Protein AF-A0A958MQK7-F1 (afdb_monomer_lite)

Radius of gyration: 28.5 Å; chains: 1; bounding box: 62×28×89 Å

Secondary structure (DSSP, 8-state):
------EE-TTT--EES--EE--HHHHHHHHTTS-GGG--SEE-HHHHHHHHHHHHHHHHHHHHHHHHHHHHHHHHHHHHHHHHHHHHHHHTT-HHHHHHHHHHHHHHHHHHTT--TT---GGGG-STTTHHHHHHHHHHHHHHHHHHHT-GGGHHHHHHHHHHHHHHHTTSTTHHHHHHHHHHHHHH-

Structure (mmCIF, N/CA/C/O backbone):
data_AF-A0A958MQK7-F1
#
_entry.id   AF-A0A958MQK7-F1
#
loop_
_atom_site.group_PDB
_atom_site.id
_atom_site.type_symbol
_atom_site.label_atom_id
_atom_site.label_alt_id
_atom_site.label_comp_id
_atom_site.label_asym_id
_atom_site.label_entity_id
_atom_site.label_seq_id
_atom_site.pdbx_PDB_ins_code
_atom_site.Cartn_x
_atom_site.Cartn_y
_atom_site.Cartn_z
_atom_site.occupancy
_atom_site.B_iso_or_equiv
_atom_site.auth_seq_id
_atom_site.auth_comp_id
_atom_site.auth_asym_id
_atom_site.auth_atom_id
_atom_site.pdbx_PDB_model_num
ATOM 1 N N . MET A 1 1 ? -40.177 -2.690 61.317 1.00 42.59 1 MET A N 1
ATOM 2 C CA . MET A 1 1 ? -39.321 -3.065 60.172 1.00 42.59 1 MET A CA 1
ATOM 3 C C . MET A 1 1 ? -39.911 -2.416 58.931 1.00 42.59 1 MET A C 1
ATOM 5 O O . MET A 1 1 ? -40.963 -2.836 58.472 1.00 42.59 1 MET A O 1
ATOM 9 N N . THR A 1 2 ? -39.334 -1.307 58.480 1.00 46.22 2 THR A N 1
ATOM 10 C CA . THR A 1 2 ? -39.783 -0.574 57.290 1.00 46.22 2 THR A CA 1
ATOM 11 C C . THR A 1 2 ? -39.325 -1.330 56.047 1.00 46.22 2 THR A C 1
ATOM 13 O O . THR A 1 2 ? -38.129 -1.456 55.809 1.00 46.22 2 THR A O 1
ATOM 16 N N . ALA A 1 3 ? -40.271 -1.873 55.278 1.00 50.88 3 ALA A N 1
ATOM 17 C CA . ALA A 1 3 ? -39.980 -2.510 53.999 1.00 50.88 3 ALA A CA 1
ATOM 18 C C . ALA A 1 3 ? -39.320 -1.488 53.059 1.00 50.88 3 ALA A C 1
ATOM 20 O O . ALA A 1 3 ? -39.905 -0.438 52.770 1.00 50.88 3 ALA A O 1
ATOM 21 N N . ALA A 1 4 ? -38.092 -1.768 52.616 1.00 59.62 4 ALA A N 1
ATOM 22 C CA . ALA A 1 4 ? -37.424 -0.967 51.602 1.00 59.62 4 ALA A CA 1
ATOM 23 C C . ALA A 1 4 ? -38.269 -1.001 50.317 1.00 59.62 4 ALA A C 1
ATOM 25 O O . ALA A 1 4 ? -38.672 -2.064 49.844 1.00 59.62 4 ALA A O 1
ATOM 26 N N . LYS A 1 5 ? -38.616 0.176 49.789 1.00 62.06 5 LYS A N 1
ATOM 27 C CA . LYS A 1 5 ? -39.373 0.294 48.538 1.00 62.06 5 LYS A CA 1
ATOM 28 C C . LYS A 1 5 ? -38.442 -0.042 47.372 1.00 62.06 5 LYS A C 1
ATOM 30 O O . LYS A 1 5 ? -37.712 0.834 46.908 1.00 62.06 5 LYS A O 1
ATOM 35 N N . THR A 1 6 ? -38.509 -1.277 46.886 1.00 77.12 6 THR A N 1
ATOM 36 C CA . THR A 1 6 ? -37.884 -1.697 45.627 1.00 77.12 6 THR A CA 1
ATOM 37 C C . THR A 1 6 ? -38.461 -0.882 44.465 1.00 77.12 6 THR A C 1
ATOM 39 O O . THR A 1 6 ? -39.677 -0.808 44.278 1.00 77.12 6 THR A O 1
ATOM 42 N N . LYS A 1 7 ? -37.598 -0.242 43.669 1.00 84.81 7 LYS A N 1
ATOM 43 C CA . LYS A 1 7 ? -37.990 0.421 42.411 1.00 84.81 7 LYS A CA 1
ATOM 44 C C . LYS A 1 7 ? -37.537 -0.434 41.221 1.00 84.81 7 LYS A C 1
ATOM 46 O O . LYS A 1 7 ? -36.494 -1.082 41.320 1.00 84.81 7 LYS A O 1
ATOM 51 N N . PRO A 1 8 ? -38.291 -0.477 40.109 1.00 88.56 8 PRO A N 1
ATOM 52 C CA . PRO A 1 8 ? -37.862 -1.193 38.914 1.00 88.56 8 PRO A CA 1
ATOM 53 C C . PRO A 1 8 ? -36.710 -0.454 38.225 1.00 88.56 8 PRO A C 1
ATOM 55 O O . PRO A 1 8 ? -36.742 0.767 38.071 1.00 88.56 8 PRO A O 1
ATOM 58 N N . CYS A 1 9 ? -35.703 -1.200 37.773 1.00 89.69 9 CYS A N 1
ATOM 59 C CA . CYS A 1 9 ? -34.582 -0.640 37.031 1.00 89.69 9 CYS A CA 1
ATOM 60 C C . CYS A 1 9 ? -35.031 -0.103 35.665 1.00 89.69 9 CYS A C 1
ATOM 62 O O . CYS A 1 9 ? -35.602 -0.841 34.864 1.00 89.69 9 CYS A O 1
ATOM 64 N N . SER A 1 10 ? -34.649 1.133 35.335 1.00 87.94 10 SER A N 1
ATOM 65 C CA . SER A 1 10 ? -34.968 1.799 34.061 1.00 87.94 10 SER A CA 1
ATOM 66 C C . SER A 1 10 ? -34.419 1.110 32.804 1.00 87.94 10 SER A C 1
ATOM 68 O O . SER A 1 10 ? -34.753 1.512 31.695 1.00 87.94 10 SER A O 1
ATOM 70 N N . ARG A 1 11 ? -33.553 0.099 32.958 1.00 87.31 11 ARG A N 1
ATOM 71 C CA . ARG A 1 11 ? -32.943 -0.650 31.850 1.00 87.31 11 ARG A CA 1
ATOM 72 C C . ARG A 1 11 ? -33.524 -2.051 31.680 1.00 87.31 11 ARG A C 1
ATOM 74 O O . ARG A 1 11 ? -33.875 -2.419 30.568 1.00 87.31 11 ARG A O 1
ATOM 81 N N . CYS A 1 12 ? -33.594 -2.840 32.753 1.00 90.25 12 CYS A N 1
ATOM 82 C CA . CYS A 1 12 ? -34.041 -4.239 32.690 1.00 90.25 12 CYS A CA 1
ATOM 83 C C . CYS A 1 12 ? -35.421 -4.490 33.316 1.00 90.25 12 CYS A C 1
ATOM 85 O O . CYS A 1 12 ? -35.907 -5.615 33.264 1.00 90.25 12 CYS A O 1
ATOM 87 N N . GLY A 1 13 ? -36.035 -3.489 33.954 1.00 88.62 13 GLY A N 1
ATOM 88 C CA . GLY A 1 13 ? -37.328 -3.608 34.636 1.00 88.62 13 GLY A CA 1
ATOM 89 C C . GLY A 1 13 ? -37.303 -4.400 35.949 1.00 88.62 13 GLY A C 1
ATOM 90 O O . GLY A 1 13 ? -38.302 -4.424 36.661 1.00 88.62 13 GLY A O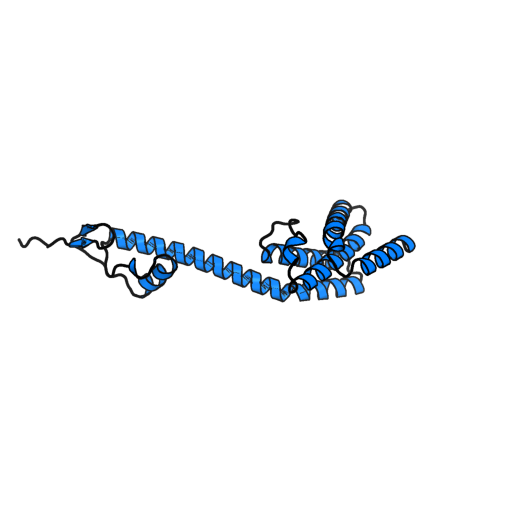 1
ATOM 91 N N . THR A 1 14 ? -36.180 -5.030 36.309 1.00 90.12 14 THR A N 1
ATOM 92 C CA . THR A 1 14 ? -36.059 -5.828 37.539 1.00 90.12 14 THR A CA 1
ATOM 93 C C . THR A 1 14 ? -36.119 -4.929 38.782 1.00 90.12 14 THR A C 1
ATOM 95 O O . THR A 1 14 ? -35.432 -3.902 38.797 1.00 90.12 14 THR A O 1
ATOM 98 N N . PRO A 1 15 ? -36.898 -5.284 39.824 1.00 88.88 15 PRO A N 1
ATOM 99 C CA . PRO A 1 15 ? -36.903 -4.549 41.084 1.00 88.88 15 PRO A CA 1
ATOM 100 C C . PRO A 1 15 ? -35.532 -4.639 41.761 1.00 88.88 15 PRO A C 1
ATOM 102 O O . PRO A 1 15 ? -34.935 -5.711 41.831 1.00 88.88 15 PRO A O 1
ATOM 105 N N . SER A 1 16 ? -35.032 -3.504 42.240 1.00 87.31 16 SER A N 1
ATOM 106 C CA . SER A 1 16 ? -33.762 -3.407 42.960 1.00 87.31 16 SER A CA 1
ATOM 107 C C . SER A 1 16 ? -33.900 -2.425 44.119 1.00 87.31 16 SER A C 1
ATOM 109 O O . SER A 1 16 ? -34.562 -1.390 43.987 1.00 87.31 16 SER A O 1
ATOM 111 N N . ASP A 1 17 ? -33.260 -2.739 45.241 1.00 88.00 17 ASP A N 1
ATOM 112 C CA . ASP A 1 17 ? -33.158 -1.837 46.394 1.00 88.00 17 ASP A CA 1
ATOM 113 C C . ASP A 1 17 ? -32.090 -0.758 46.176 1.00 88.00 17 ASP A C 1
ATOM 115 O O . ASP A 1 17 ? -32.189 0.351 46.697 1.00 88.00 17 ASP A O 1
ATOM 119 N N . GLU A 1 18 ? -31.103 -1.054 45.330 1.00 89.88 18 GLU A N 1
ATOM 120 C CA . GLU A 1 18 ? -29.980 -0.175 45.029 1.00 89.88 18 GLU A CA 1
ATOM 121 C C . GLU A 1 18 ? -29.985 0.232 43.552 1.00 89.88 18 GLU A C 1
ATOM 123 O O . GLU A 1 18 ? -30.216 -0.591 42.659 1.00 89.88 18 GLU A O 1
ATOM 128 N N . HIS A 1 19 ? -29.743 1.517 43.291 1.00 91.19 19 HIS A N 1
ATOM 129 C CA . HIS A 1 19 ? -29.622 2.078 41.948 1.00 91.19 19 HIS A CA 1
ATOM 130 C C . HIS A 1 19 ? -28.370 2.948 41.873 1.00 91.19 19 HIS A C 1
ATOM 132 O O . HIS A 1 19 ? -28.247 3.940 42.591 1.00 91.19 19 HIS A O 1
ATOM 138 N N . LEU A 1 20 ? -27.459 2.586 40.975 1.00 92.00 20 LEU A N 1
ATOM 139 C CA . LEU A 1 20 ? -26.224 3.310 40.711 1.00 92.00 20 LEU A CA 1
ATOM 140 C C . LEU A 1 20 ? -26.470 4.353 39.622 1.00 92.00 20 LEU A C 1
ATOM 142 O O . LEU A 1 20 ? -27.099 4.065 38.599 1.00 92.00 20 LEU A O 1
ATOM 146 N N . LYS A 1 21 ? -25.978 5.574 39.841 1.00 92.69 21 LYS A N 1
ATOM 147 C CA . LYS A 1 21 ? -26.036 6.646 38.842 1.00 92.69 21 LYS A CA 1
ATOM 148 C C . LYS A 1 21 ? -25.020 6.379 37.739 1.00 92.69 21 LYS A C 1
ATOM 150 O O . LYS A 1 21 ? -23.895 5.975 38.011 1.00 92.69 21 LYS A O 1
ATOM 155 N N . ILE A 1 22 ? -25.409 6.629 36.492 1.00 90.31 22 ILE A N 1
ATOM 156 C CA . ILE A 1 22 ? -24.463 6.589 35.377 1.00 90.31 22 ILE A CA 1
ATOM 157 C C . ILE A 1 22 ? -23.684 7.900 35.358 1.00 90.31 22 ILE A C 1
ATOM 159 O O . ILE A 1 22 ? -24.239 8.948 35.017 1.00 90.31 22 ILE A O 1
ATOM 163 N N . GLU A 1 23 ? -22.397 7.815 35.687 1.00 89.19 23 GLU A N 1
ATOM 164 C CA . GLU A 1 23 ? -21.485 8.956 35.692 1.00 89.19 23 GLU A CA 1
ATOM 165 C C . GLU A 1 23 ? -21.377 9.623 34.305 1.00 89.19 23 GLU A C 1
ATOM 167 O O . GLU A 1 23 ? -21.434 8.933 33.276 1.00 89.19 23 GLU A O 1
ATOM 172 N N . PRO A 1 24 ? -21.154 10.951 34.230 1.00 85.69 24 PRO A N 1
ATOM 173 C CA . PRO A 1 24 ? -21.056 11.680 32.963 1.00 85.69 24 PRO A CA 1
ATOM 174 C C . PRO A 1 24 ? -20.044 11.078 31.976 1.00 85.69 24 PRO A C 1
ATOM 176 O O . PRO A 1 24 ? -20.325 10.985 30.781 1.00 85.69 24 PRO A O 1
ATOM 179 N N . GLY A 1 25 ? -18.894 10.600 32.467 1.00 83.00 25 GLY A N 1
ATOM 180 C CA . GLY A 1 25 ? -17.874 9.951 31.632 1.00 83.00 25 GLY A CA 1
ATOM 181 C C . GLY A 1 25 ? -18.353 8.638 31.003 1.00 83.00 25 GLY A C 1
ATOM 182 O O . GLY A 1 25 ? -18.091 8.369 29.830 1.00 83.00 25 GLY A O 1
ATOM 183 N N . MET A 1 26 ? -19.125 7.846 31.748 1.00 84.81 26 MET A N 1
ATOM 184 C CA . MET A 1 26 ? -19.724 6.606 31.255 1.00 84.81 26 MET A CA 1
ATOM 185 C C . MET A 1 26 ? -20.846 6.892 30.250 1.00 84.81 26 MET A C 1
ATOM 187 O O . MET A 1 26 ? -20.939 6.223 29.221 1.00 84.81 26 MET A O 1
ATOM 191 N N . ARG A 1 27 ? -21.646 7.936 30.495 1.00 85.62 27 ARG A N 1
ATOM 192 C CA . ARG A 1 27 ? -22.695 8.413 29.583 1.00 85.62 27 ARG A CA 1
ATOM 193 C C . ARG A 1 27 ? -22.120 8.853 28.235 1.00 85.62 27 ARG A C 1
ATOM 195 O O . ARG A 1 27 ? -22.603 8.404 27.199 1.00 85.62 27 ARG A O 1
ATOM 202 N N . LEU A 1 28 ? -21.045 9.643 28.245 1.00 83.19 28 LEU A N 1
ATOM 203 C CA . LEU A 1 28 ? -20.314 10.035 27.033 1.00 83.19 28 LEU A CA 1
ATOM 204 C C . LEU A 1 28 ? -19.776 8.820 26.267 1.00 83.19 28 LEU A C 1
ATOM 206 O O . LEU A 1 28 ? -19.878 8.748 25.043 1.00 83.19 28 LEU A O 1
ATOM 210 N N . ALA A 1 29 ? -19.230 7.827 26.972 1.00 81.81 29 ALA A N 1
ATOM 211 C CA . ALA A 1 29 ? -18.707 6.634 26.319 1.00 81.81 29 ALA A CA 1
ATOM 212 C C . ALA A 1 29 ? -19.815 5.777 25.671 1.00 81.81 29 ALA A C 1
ATOM 214 O O . ALA A 1 29 ? -19.609 5.227 24.578 1.00 81.81 29 ALA A O 1
ATOM 215 N N . LEU A 1 30 ? -20.990 5.709 26.310 1.00 82.94 30 LEU A N 1
ATOM 216 C CA . LEU A 1 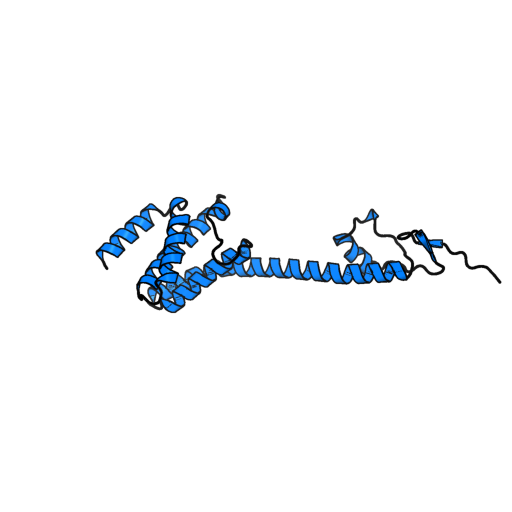30 ? -22.174 4.997 25.824 1.00 82.94 30 LEU A CA 1
ATOM 217 C C . LEU A 1 30 ? -22.814 5.662 24.597 1.00 82.94 30 LEU A C 1
ATOM 219 O O . LEU A 1 30 ? -23.235 4.925 23.707 1.00 82.94 30 LEU A O 1
ATOM 223 N N . GLN A 1 31 ? -22.796 6.998 24.488 1.00 82.69 31 GLN A N 1
ATOM 224 C CA . GLN A 1 31 ? -23.345 7.753 23.341 1.00 82.69 31 GLN A CA 1
ATOM 225 C C . GLN A 1 31 ? -22.742 7.366 21.982 1.00 82.69 31 GLN A C 1
ATOM 227 O O . GLN A 1 31 ? -23.378 7.530 20.950 1.00 82.69 31 GLN A O 1
ATOM 232 N N . GLY A 1 32 ? -21.525 6.818 21.945 1.00 70.62 32 GLY A N 1
ATOM 233 C CA . GLY A 1 32 ? -20.945 6.310 20.695 1.00 70.62 32 GLY A CA 1
ATOM 234 C C . GLY A 1 32 ? -21.407 4.896 20.299 1.00 70.62 32 GLY A C 1
ATOM 235 O O . GLY A 1 32 ? -20.787 4.284 19.432 1.00 70.62 32 GLY A O 1
ATOM 236 N N . THR A 1 33 ? -22.375 4.312 21.009 1.00 72.56 33 THR A N 1
ATOM 237 C CA . THR A 1 33 ? -22.877 2.932 20.808 1.00 72.56 33 THR A CA 1
ATOM 238 C C . THR A 1 33 ? -24.388 2.832 20.956 1.00 72.56 33 THR A C 1
ATOM 240 O O . THR A 1 33 ? -24.998 1.980 20.321 1.00 72.56 33 THR A O 1
ATOM 243 N N . LEU A 1 34 ? -24.967 3.661 21.818 1.00 72.56 34 LEU A N 1
ATOM 244 C CA . LEU A 1 34 ? -26.393 3.759 22.080 1.00 72.56 34 LEU A CA 1
ATOM 245 C C . LEU A 1 34 ? -26.839 5.186 21.780 1.00 72.56 34 LEU A C 1
ATOM 247 O O . LEU A 1 34 ? -26.091 6.132 22.033 1.00 72.56 34 LEU A O 1
ATOM 251 N N . GLU A 1 35 ? -28.066 5.331 21.291 1.00 75.75 35 GLU A N 1
ATOM 252 C CA . GLU A 1 35 ? -28.679 6.646 21.127 1.00 75.75 35 GLU A CA 1
ATOM 253 C C . GLU A 1 35 ? -28.819 7.345 22.492 1.00 75.75 35 GLU A C 1
ATOM 255 O O . GLU A 1 35 ? -29.061 6.673 23.502 1.00 75.75 35 GLU A O 1
ATOM 260 N N . PRO A 1 36 ? -28.719 8.686 22.563 1.00 74.12 36 PRO A N 1
ATOM 261 C CA . PRO A 1 36 ? -28.814 9.426 23.823 1.00 74.12 36 PRO A CA 1
ATOM 262 C C . PRO A 1 36 ? -30.094 9.133 24.619 1.00 74.12 36 PRO A C 1
ATOM 264 O O . PRO A 1 36 ? -30.065 9.126 25.846 1.00 74.12 36 PRO A O 1
ATOM 267 N N . SER A 1 37 ? -31.199 8.840 23.926 1.00 74.44 37 SER A N 1
ATOM 268 C CA . SER A 1 37 ? -32.501 8.496 24.513 1.00 74.44 37 SER A CA 1
ATOM 269 C C . SER A 1 37 ? -32.539 7.124 25.197 1.00 74.44 37 SER A C 1
ATOM 271 O O . SER A 1 37 ? -33.466 6.843 25.952 1.00 74.44 37 SER A O 1
ATOM 273 N N . GLN A 1 38 ? -31.541 6.270 24.960 1.00 79.25 38 GLN A N 1
ATOM 274 C CA . GLN A 1 38 ? -31.455 4.916 25.510 1.00 79.25 38 GLN A CA 1
ATOM 275 C C . GLN A 1 38 ? -30.528 4.819 26.728 1.00 79.25 38 GLN A C 1
ATOM 277 O O . GLN A 1 38 ? -30.326 3.723 27.254 1.00 79.25 38 GLN A O 1
ATOM 282 N N . ILE A 1 39 ? -29.940 5.937 27.174 1.00 84.62 39 ILE A N 1
ATOM 283 C CA . ILE A 1 39 ? -29.000 5.959 28.297 1.00 84.62 39 ILE A CA 1
ATOM 284 C C . ILE A 1 39 ? -29.743 6.415 29.564 1.00 84.62 39 ILE A C 1
ATOM 286 O O . ILE A 1 39 ? -29.964 7.613 29.737 1.00 84.62 39 ILE A O 1
ATOM 290 N N . PRO A 1 40 ? -30.147 5.491 30.455 1.00 87.12 40 PRO A N 1
ATOM 291 C CA . PRO A 1 40 ? -30.863 5.840 31.680 1.00 87.12 40 PRO A CA 1
ATOM 292 C C . PRO A 1 40 ? -29.975 6.612 32.665 1.00 87.12 40 PRO A C 1
ATOM 294 O O . PRO A 1 40 ? -28.763 6.419 32.714 1.00 87.12 40 PRO A O 1
ATOM 297 N N . ASP A 1 41 ? -30.578 7.444 33.517 1.00 88.56 41 ASP A N 1
ATOM 298 C CA . ASP A 1 41 ? -29.820 8.196 34.527 1.00 88.56 41 ASP A CA 1
ATOM 299 C C . ASP A 1 41 ? -29.260 7.318 35.654 1.00 88.56 41 ASP A C 1
ATOM 301 O O . ASP A 1 41 ? -28.201 7.610 36.215 1.00 88.56 41 ASP A O 1
ATOM 305 N N . SER A 1 42 ? -29.962 6.232 35.980 1.00 91.69 42 SER A N 1
ATOM 306 C CA . SER A 1 42 ? -29.548 5.257 36.988 1.00 91.69 42 SER A CA 1
ATOM 307 C C . SER A 1 42 ? -30.029 3.851 36.637 1.00 91.69 42 SER A C 1
ATOM 309 O O . SER A 1 42 ? -31.036 3.676 35.946 1.00 91.69 42 SER A O 1
ATOM 311 N N . VAL A 1 43 ? -29.292 2.842 37.094 1.00 93.88 43 VAL A N 1
ATOM 312 C CA . VAL A 1 43 ? -29.557 1.423 36.820 1.00 93.88 43 VAL A CA 1
ATOM 313 C C . VAL A 1 43 ? -29.238 0.557 38.039 1.00 93.88 43 VAL A C 1
ATOM 315 O O . VAL A 1 43 ? -28.520 0.989 38.934 1.00 93.88 43 VAL A O 1
ATOM 318 N N . CYS A 1 44 ? -29.747 -0.675 38.087 1.00 94.31 44 CYS A N 1
ATOM 319 C CA . CYS A 1 44 ? -29.361 -1.627 39.131 1.00 94.31 44 CYS A CA 1
ATOM 320 C C . CYS A 1 44 ? -27.881 -2.052 38.983 1.00 94.31 44 CYS A C 1
ATOM 322 O O . CYS A 1 44 ? -27.335 -1.950 37.875 1.00 94.31 44 CYS A O 1
ATOM 324 N N . PRO A 1 45 ? -27.234 -2.588 40.038 1.00 92.81 45 PRO A N 1
ATOM 325 C CA . PRO A 1 45 ? -25.813 -2.961 40.013 1.00 92.81 45 PRO A CA 1
ATOM 326 C C . PRO A 1 45 ? -25.434 -3.900 38.860 1.00 92.81 45 PRO A C 1
ATOM 328 O O . PRO A 1 45 ? -24.455 -3.672 38.154 1.00 92.81 45 PRO A O 1
ATOM 331 N N . ARG A 1 46 ? -26.278 -4.897 38.570 1.00 92.88 46 ARG A N 1
ATOM 332 C CA . ARG A 1 46 ? -26.059 -5.823 37.448 1.00 92.88 46 ARG A CA 1
ATOM 333 C C . ARG A 1 46 ? -26.033 -5.103 36.096 1.00 92.88 46 ARG A C 1
ATOM 335 O O . ARG A 1 46 ? -25.143 -5.333 35.281 1.00 92.88 46 ARG A O 1
ATOM 342 N N . CYS A 1 47 ? -26.999 -4.216 35.860 1.00 91.25 47 CYS A N 1
ATOM 343 C CA . CYS A 1 47 ? -27.043 -3.419 34.637 1.00 91.25 47 CYS A CA 1
ATOM 344 C C . CYS A 1 47 ? -25.863 -2.445 34.548 1.00 91.25 47 CYS A C 1
ATOM 346 O O . CYS A 1 47 ? -25.389 -2.187 33.443 1.00 91.25 47 CYS A O 1
ATOM 348 N N . TYR A 1 48 ? -25.403 -1.908 35.679 1.00 92.12 48 TYR A N 1
ATOM 349 C CA . TYR A 1 48 ? -24.246 -1.019 35.746 1.00 92.12 48 TYR A CA 1
ATOM 350 C C . TYR A 1 48 ? -22.956 -1.738 35.328 1.00 92.12 48 TYR A C 1
ATOM 352 O O . TYR A 1 48 ? -22.219 -1.243 34.470 1.00 92.12 48 TYR A O 1
ATOM 360 N N . ASP A 1 49 ? -22.718 -2.941 35.851 1.00 90.69 49 ASP A N 1
ATOM 361 C CA . ASP A 1 49 ? -21.555 -3.764 35.499 1.00 90.69 49 ASP A CA 1
ATOM 362 C C . ASP A 1 49 ? -21.545 -4.145 34.017 1.00 90.69 49 ASP A C 1
ATOM 364 O O . ASP A 1 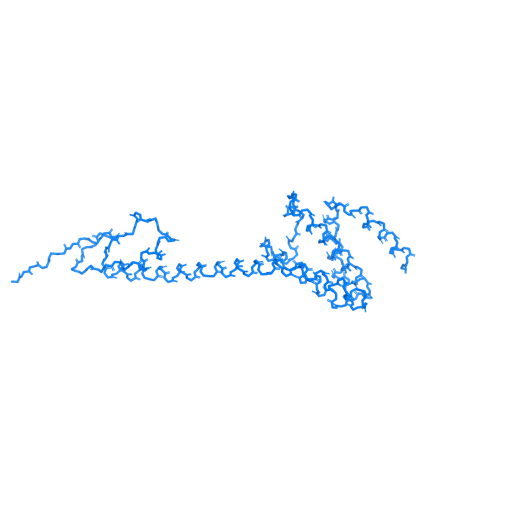49 ? -20.517 -4.053 33.338 1.00 90.69 49 ASP A O 1
ATOM 368 N N . GLU A 1 50 ? -22.701 -4.537 33.480 1.00 89.31 50 GLU A N 1
ATOM 369 C CA . GLU A 1 50 ? -22.850 -4.843 32.057 1.00 89.31 50 GLU A CA 1
ATOM 370 C C . GLU A 1 50 ? -22.554 -3.626 31.176 1.00 89.31 50 GLU A C 1
ATOM 372 O O . GLU A 1 50 ? -21.820 -3.741 30.189 1.00 89.31 50 GLU A O 1
ATOM 377 N N . LEU A 1 51 ? -23.080 -2.449 31.535 1.00 87.94 51 LEU A N 1
ATOM 378 C CA . LEU A 1 51 ? -22.781 -1.215 30.815 1.00 87.94 51 LEU A CA 1
ATOM 379 C C . LEU A 1 51 ? -21.287 -0.885 30.897 1.00 87.94 51 LEU A C 1
ATOM 381 O O . LEU A 1 51 ? -20.689 -0.563 29.872 1.00 87.94 51 LEU A O 1
ATOM 385 N N . THR A 1 52 ? -20.655 -1.044 32.059 1.00 87.19 52 THR A N 1
ATOM 386 C CA . THR A 1 52 ? -19.222 -0.769 32.255 1.00 87.19 52 THR A CA 1
ATOM 387 C C . THR A 1 52 ? -18.352 -1.669 31.374 1.00 87.19 52 THR A C 1
ATOM 389 O O . THR A 1 52 ? -17.438 -1.198 30.690 1.00 87.19 52 THR A O 1
ATOM 392 N N . ARG A 1 53 ? -18.680 -2.965 31.300 1.00 86.06 53 ARG A N 1
ATOM 393 C CA . ARG A 1 53 ? -18.022 -3.921 30.392 1.00 86.06 53 ARG A CA 1
ATOM 394 C C . ARG A 1 53 ? -18.264 -3.588 28.918 1.00 86.06 53 ARG A C 1
ATOM 396 O O . ARG A 1 53 ? -17.371 -3.762 28.088 1.00 86.06 53 ARG A O 1
ATOM 403 N N . SER A 1 54 ? -19.460 -3.113 28.572 1.00 83.50 54 SER A N 1
ATOM 404 C CA . SER A 1 54 ? -19.784 -2.725 27.195 1.00 83.50 54 SER A CA 1
ATOM 405 C C . SER A 1 54 ? -19.008 -1.479 26.752 1.00 83.50 54 SER A C 1
ATOM 407 O O . SER A 1 54 ? -18.471 -1.449 25.643 1.00 83.50 54 SER A O 1
ATOM 409 N N . VAL A 1 55 ? -18.857 -0.501 27.653 1.00 84.69 55 VAL A N 1
ATOM 410 C CA . VAL A 1 55 ? -18.078 0.722 27.445 1.00 84.69 55 VAL A CA 1
ATOM 411 C C . VAL A 1 55 ? -16.613 0.391 27.204 1.00 84.69 55 VAL A C 1
ATOM 413 O O . VAL A 1 55 ? -16.055 0.836 26.205 1.00 84.69 55 VAL A O 1
ATOM 416 N N . SER A 1 56 ? -15.989 -0.429 28.053 1.00 80.25 56 SER A N 1
ATOM 417 C CA . SER A 1 56 ? -14.565 -0.758 27.905 1.00 80.25 56 SER A CA 1
ATOM 418 C C . SER A 1 56 ? -14.265 -1.468 26.579 1.00 80.25 56 SER A C 1
ATOM 420 O O . SER A 1 56 ? -13.304 -1.121 25.886 1.00 80.25 56 SER A O 1
ATOM 422 N N . LYS A 1 57 ? -15.133 -2.398 26.159 1.00 80.81 57 LYS A N 1
ATOM 423 C CA . LYS A 1 57 ? -15.028 -3.072 24.856 1.00 80.81 57 LYS A CA 1
ATOM 424 C C . LYS A 1 57 ? -15.260 -2.109 23.687 1.00 80.81 57 LYS A C 1
ATOM 426 O O . LYS A 1 57 ? -14.500 -2.136 22.720 1.00 80.81 57 LYS A O 1
ATOM 431 N N . GLY A 1 58 ? -16.279 -1.252 23.770 1.00 79.62 58 GLY A N 1
ATOM 432 C CA . GLY A 1 58 ? -16.597 -0.258 22.743 1.00 79.62 58 GLY A CA 1
ATOM 433 C C . GLY A 1 58 ? -15.484 0.775 22.562 1.00 79.62 58 GLY A C 1
ATOM 434 O O . GLY A 1 58 ? -15.075 1.044 21.434 1.00 79.62 58 GLY A O 1
ATOM 435 N N . MET A 1 59 ? -14.924 1.291 23.659 1.00 81.44 59 MET A N 1
ATOM 436 C CA . MET A 1 59 ? -13.774 2.198 23.624 1.00 81.44 59 MET A CA 1
ATOM 437 C C . MET A 1 59 ? -12.559 1.541 22.973 1.00 81.44 59 MET A C 1
ATOM 439 O O . MET A 1 59 ? -11.952 2.149 22.096 1.00 81.44 59 MET A O 1
ATOM 443 N N . LYS A 1 60 ? -12.240 0.290 23.332 1.00 81.31 60 LYS A N 1
ATOM 444 C CA . LYS A 1 60 ? -11.133 -0.451 22.713 1.00 81.31 60 LYS A CA 1
ATOM 445 C C . LYS A 1 60 ? -11.306 -0.556 21.195 1.00 81.31 60 LYS A C 1
ATOM 447 O O . LYS A 1 60 ? -10.385 -0.229 20.453 1.00 81.31 60 LYS A O 1
ATOM 452 N N . LEU A 1 61 ? -12.496 -0.938 20.728 1.00 82.81 61 LEU A N 1
ATOM 453 C CA . LEU A 1 61 ? -12.789 -1.038 19.294 1.00 82.81 61 LEU A CA 1
ATOM 454 C C . LEU A 1 61 ? -12.665 0.314 18.573 1.00 82.81 61 LEU A C 1
ATOM 456 O O . LEU A 1 61 ? -12.120 0.369 17.471 1.00 82.81 61 LEU A O 1
ATOM 460 N N . ARG A 1 62 ? -13.121 1.412 19.191 1.00 81.81 62 ARG A N 1
ATOM 461 C CA . ARG A 1 62 ? -12.984 2.767 18.627 1.00 81.81 62 ARG A CA 1
ATOM 462 C C . ARG A 1 62 ? -11.530 3.223 18.579 1.00 81.81 62 ARG A C 1
ATOM 464 O O . ARG A 1 62 ? -11.103 3.735 17.549 1.00 81.81 62 ARG A O 1
ATOM 471 N N . MET A 1 63 ? -10.768 3.000 19.648 1.00 83.19 63 MET A N 1
ATOM 472 C CA . MET A 1 63 ? -9.338 3.312 19.684 1.00 83.19 63 MET A CA 1
ATOM 473 C C . MET A 1 63 ? -8.577 2.533 18.612 1.00 83.19 63 MET A C 1
ATOM 475 O O . MET A 1 63 ? -7.767 3.113 17.896 1.00 83.19 63 MET A O 1
ATOM 479 N N . GLU A 1 64 ? -8.874 1.243 18.436 1.00 86.62 64 GLU A N 1
ATOM 480 C CA . GLU A 1 64 ? -8.283 0.436 17.367 1.00 86.62 64 GLU A CA 1
ATOM 481 C C . GLU A 1 64 ? -8.661 0.958 15.974 1.00 86.62 64 GLU A C 1
ATOM 483 O O . GLU A 1 64 ? -7.801 1.045 15.097 1.00 86.62 64 GLU A O 1
ATOM 488 N N . ALA A 1 65 ? -9.925 1.329 15.751 1.00 86.69 65 ALA A N 1
ATOM 489 C CA . ALA A 1 65 ? -10.373 1.898 14.481 1.00 86.69 65 ALA A CA 1
ATOM 490 C C . ALA A 1 65 ? -9.691 3.244 14.183 1.00 86.69 65 ALA A C 1
ATOM 492 O O . ALA A 1 65 ? -9.193 3.452 13.075 1.00 86.69 65 ALA A O 1
ATOM 493 N N . GLN A 1 66 ? -9.600 4.125 15.180 1.00 88.81 66 GLN A N 1
ATOM 494 C CA . GLN A 1 66 ? -8.932 5.418 15.064 1.00 88.81 66 GLN A CA 1
ATOM 495 C C . GLN A 1 66 ? -7.431 5.250 14.813 1.00 88.81 66 GLN A C 1
ATOM 497 O O . GLN A 1 66 ? -6.885 5.908 13.931 1.00 88.81 66 GLN A O 1
ATOM 502 N N . ALA A 1 67 ? -6.772 4.329 15.520 1.00 89.25 67 ALA A N 1
ATOM 503 C CA . ALA A 1 67 ? -5.364 4.014 15.304 1.00 89.25 67 ALA A CA 1
ATOM 504 C C . ALA A 1 67 ? -5.115 3.469 13.888 1.00 89.25 67 ALA A C 1
ATOM 506 O O . ALA A 1 67 ? -4.146 3.863 13.238 1.00 89.25 67 ALA A O 1
ATOM 507 N N . ARG A 1 68 ? -6.004 2.609 13.368 1.00 89.19 68 ARG A N 1
ATOM 508 C CA . ARG A 1 68 ? -5.927 2.112 11.981 1.00 89.19 68 ARG A CA 1
ATOM 509 C C . ARG A 1 68 ? -6.062 3.245 10.968 1.00 89.19 68 ARG A C 1
ATOM 511 O O . ARG A 1 68 ? -5.298 3.282 10.005 1.00 89.19 68 ARG A O 1
ATOM 518 N N . GLU A 1 69 ? -6.992 4.169 11.184 1.00 91.12 69 GLU A N 1
ATOM 519 C CA . GLU A 1 69 ? -7.202 5.296 10.272 1.00 91.12 69 GLU A CA 1
ATOM 520 C C . GLU A 1 69 ? -6.036 6.294 10.314 1.00 91.12 69 GLU A C 1
ATOM 522 O O . GLU A 1 69 ? -5.529 6.713 9.273 1.00 91.12 69 GLU A O 1
ATOM 527 N N . GLN A 1 70 ? -5.517 6.596 11.507 1.00 92.69 70 GLN A N 1
ATOM 528 C CA . GLN A 1 70 ? -4.309 7.408 11.665 1.00 92.69 70 GLN A CA 1
ATOM 529 C C . GLN A 1 70 ? -3.101 6.758 10.981 1.00 92.69 70 GLN A C 1
ATOM 531 O O . GLN A 1 70 ? -2.362 7.433 10.263 1.00 92.69 70 GLN A O 1
ATOM 536 N N . ASN A 1 71 ? -2.926 5.444 11.139 1.00 93.19 71 ASN A N 1
ATOM 537 C CA . ASN A 1 71 ? -1.859 4.701 10.474 1.00 93.19 71 ASN A CA 1
ATOM 538 C C . ASN A 1 71 ? -1.976 4.808 8.942 1.00 93.19 71 ASN A C 1
ATOM 540 O O . ASN A 1 71 ? -1.005 5.174 8.278 1.00 93.19 71 ASN A O 1
ATOM 544 N N . ARG A 1 72 ? -3.176 4.605 8.377 1.00 94.69 72 ARG A N 1
ATOM 545 C CA . ARG A 1 72 ? -3.429 4.794 6.936 1.00 94.69 72 ARG A CA 1
ATOM 546 C C . ARG A 1 72 ? -3.084 6.204 6.470 1.00 94.69 72 ARG A C 1
ATOM 548 O O . ARG A 1 72 ? -2.445 6.353 5.430 1.00 94.69 72 ARG A O 1
ATOM 555 N N . ALA A 1 73 ? -3.455 7.230 7.235 1.00 94.38 73 ALA A N 1
ATOM 556 C CA . ALA A 1 73 ? -3.144 8.616 6.901 1.00 94.38 73 ALA A CA 1
ATOM 557 C C . ALA A 1 73 ? -1.628 8.887 6.887 1.00 94.38 73 ALA A C 1
ATOM 559 O O . ALA A 1 73 ? -1.132 9.575 5.990 1.00 94.38 73 ALA A O 1
ATOM 560 N N . VAL A 1 74 ? -0.878 8.328 7.841 1.00 95.81 74 VAL A N 1
ATOM 561 C CA . VAL A 1 74 ? 0.591 8.429 7.888 1.00 95.81 74 VAL A CA 1
ATOM 562 C C . VAL A 1 74 ? 1.228 7.725 6.688 1.00 95.81 74 VAL A C 1
ATOM 564 O O . VAL A 1 74 ? 2.053 8.325 5.996 1.00 95.81 74 VAL A O 1
ATOM 567 N N . LEU A 1 75 ? 0.807 6.493 6.389 1.00 96.12 75 LEU A N 1
ATOM 568 C CA . LEU A 1 75 ? 1.291 5.740 5.228 1.00 96.12 75 LEU A CA 1
ATOM 569 C C . LEU A 1 75 ? 0.988 6.469 3.913 1.00 96.12 75 LEU A C 1
ATOM 571 O O . LEU A 1 75 ? 1.850 6.590 3.043 1.00 96.12 75 LEU A O 1
ATOM 575 N N . TRP A 1 76 ? -0.220 7.019 3.774 1.00 95.69 76 TRP A N 1
ATOM 576 C CA . TRP A 1 76 ? -0.598 7.781 2.590 1.00 95.69 76 TRP A CA 1
ATOM 577 C C . TRP A 1 76 ? 0.329 8.977 2.370 1.00 95.69 76 TRP A C 1
ATOM 579 O O . TRP A 1 76 ? 0.769 9.205 1.243 1.00 95.69 76 TRP A O 1
ATOM 589 N N . LYS A 1 77 ? 0.678 9.719 3.427 1.00 95.00 77 LYS A N 1
ATOM 590 C CA . LYS A 1 77 ? 1.608 10.856 3.334 1.00 95.00 77 LYS A CA 1
ATOM 591 C C . LYS A 1 77 ? 3.019 10.423 2.920 1.00 95.00 77 LYS A C 1
ATOM 593 O O . LYS A 1 77 ? 3.643 11.114 2.118 1.00 95.00 77 LYS A O 1
ATOM 598 N N . SER A 1 78 ? 3.513 9.284 3.410 1.00 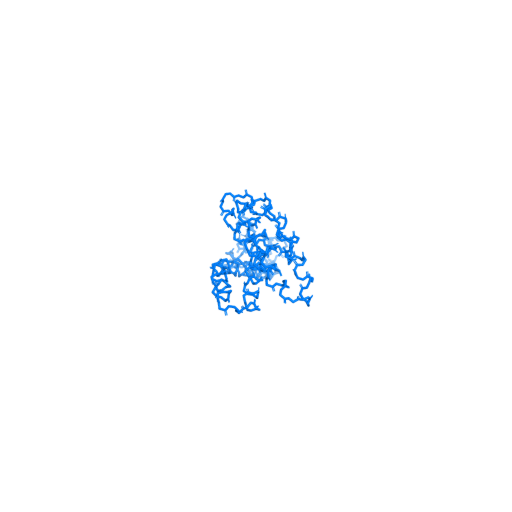95.56 78 SER A N 1
ATOM 599 C CA . SER A 1 78 ? 4.879 8.822 3.124 1.00 95.56 78 SER A CA 1
ATOM 600 C C . SER A 1 78 ? 5.056 8.195 1.734 1.00 95.56 78 SER A C 1
ATOM 602 O O . SER A 1 78 ? 6.178 8.151 1.228 1.00 95.56 78 SER A O 1
ATOM 604 N N . ARG A 1 79 ? 3.971 7.770 1.068 1.00 97.12 79 ARG A N 1
ATOM 605 C CA . ARG A 1 79 ? 4.030 7.035 -0.212 1.00 97.12 79 ARG A CA 1
ATOM 606 C C . ARG A 1 79 ? 4.831 7.739 -1.315 1.00 97.12 79 ARG A C 1
ATOM 608 O O . ARG A 1 79 ? 5.529 7.088 -2.084 1.00 97.12 79 ARG A O 1
ATOM 615 N N . VAL A 1 80 ? 4.763 9.070 -1.388 1.00 96.12 80 VAL A N 1
ATOM 616 C CA . VAL A 1 80 ? 5.465 9.851 -2.421 1.00 96.12 80 VAL A CA 1
ATOM 617 C C . VAL A 1 80 ? 6.978 9.800 -2.205 1.00 96.12 80 VAL A C 1
ATOM 619 O O . VAL A 1 80 ? 7.737 9.748 -3.173 1.00 96.12 80 VAL A O 1
ATOM 622 N N . ASN A 1 81 ? 7.425 9.760 -0.948 1.00 97.81 81 ASN A N 1
ATOM 623 C CA . ASN A 1 81 ? 8.845 9.657 -0.622 1.00 97.81 81 ASN A CA 1
ATOM 624 C C . ASN A 1 81 ? 9.413 8.298 -1.038 1.00 97.81 81 ASN A C 1
ATOM 626 O O . ASN A 1 81 ? 10.534 8.258 -1.533 1.00 97.81 81 ASN A O 1
ATOM 630 N N . LEU A 1 82 ? 8.624 7.219 -0.950 1.00 98.25 82 LEU A N 1
ATOM 631 C CA . LEU A 1 82 ? 9.025 5.896 -1.449 1.00 98.25 82 LEU A CA 1
ATOM 632 C C . LEU A 1 82 ? 9.306 5.923 -2.958 1.00 98.25 82 LEU A C 1
ATOM 634 O O . LEU A 1 82 ? 10.317 5.388 -3.401 1.00 98.25 82 LEU A O 1
ATOM 638 N N . ILE A 1 83 ? 8.467 6.606 -3.744 1.00 97.94 83 ILE A N 1
ATOM 639 C CA . ILE A 1 83 ? 8.683 6.758 -5.193 1.00 97.94 83 ILE A CA 1
ATOM 640 C C . ILE A 1 83 ? 9.923 7.599 -5.493 1.00 97.94 83 ILE A C 1
ATOM 642 O O . ILE A 1 83 ? 10.721 7.237 -6.357 1.00 97.94 83 ILE A O 1
ATOM 646 N N . LYS A 1 84 ? 10.105 8.722 -4.790 1.00 98.00 84 LYS A N 1
ATOM 647 C CA . LYS A 1 84 ? 11.293 9.575 -4.955 1.00 98.00 84 LYS A CA 1
ATOM 648 C C . LYS A 1 84 ? 12.574 8.808 -4.622 1.00 98.00 84 LYS A C 1
ATOM 650 O O . LYS A 1 84 ? 13.534 8.871 -5.387 1.00 98.00 84 LYS A O 1
ATOM 655 N N . GLN A 1 85 ? 12.560 8.053 -3.526 1.00 98.25 85 GLN A N 1
ATOM 656 C CA . GLN A 1 85 ? 13.670 7.205 -3.110 1.00 98.25 85 GLN A CA 1
ATOM 657 C C . GLN A 1 85 ? 13.964 6.123 -4.152 1.00 98.25 85 GLN A C 1
ATOM 659 O O . GLN A 1 85 ? 15.105 6.005 -4.585 1.00 98.25 85 GLN A O 1
ATOM 664 N N . ALA A 1 86 ? 12.945 5.392 -4.611 1.00 98.19 86 ALA A N 1
ATOM 665 C CA . ALA A 1 86 ? 13.106 4.353 -5.625 1.00 98.19 86 ALA A CA 1
ATOM 666 C C . ALA A 1 86 ? 13.725 4.905 -6.919 1.00 98.19 86 ALA A C 1
ATOM 668 O O . ALA A 1 86 ? 14.668 4.327 -7.450 1.00 98.19 86 ALA A O 1
ATOM 669 N N . ARG A 1 87 ? 13.265 6.073 -7.388 1.00 97.00 87 ARG A N 1
ATOM 670 C CA . ARG A 1 87 ? 13.841 6.739 -8.567 1.00 97.00 87 ARG A CA 1
ATOM 671 C C . ARG A 1 87 ? 15.294 7.149 -8.355 1.00 97.00 87 ARG A C 1
ATOM 673 O O . ARG A 1 87 ? 16.095 6.959 -9.263 1.00 97.00 87 ARG A O 1
ATOM 680 N N . SER A 1 88 ? 15.642 7.681 -7.185 1.00 98.25 88 SER A N 1
ATOM 681 C CA . SER A 1 88 ? 17.035 8.007 -6.848 1.00 98.25 88 SER A CA 1
ATOM 682 C C . SER A 1 88 ? 17.925 6.759 -6.893 1.00 98.25 88 SER A C 1
ATOM 684 O O . SER A 1 88 ? 18.957 6.751 -7.560 1.00 98.25 88 SER A O 1
ATOM 686 N N . LEU A 1 89 ? 17.467 5.661 -6.285 1.00 98.19 89 LEU A N 1
ATOM 687 C CA . LEU A 1 89 ? 18.170 4.375 -6.287 1.00 98.19 89 LEU A CA 1
ATOM 688 C C . LEU A 1 89 ? 18.326 3.803 -7.705 1.00 98.19 89 LEU A C 1
ATOM 690 O O . LEU A 1 89 ? 19.395 3.304 -8.045 1.00 98.19 89 LEU A O 1
ATOM 694 N N . MET A 1 90 ? 17.318 3.960 -8.572 1.00 96.00 90 MET A N 1
ATOM 695 C CA . MET A 1 90 ? 17.421 3.603 -9.995 1.00 96.00 90 MET A CA 1
ATOM 696 C C . MET A 1 90 ? 18.540 4.372 -10.712 1.00 96.00 90 MET A C 1
ATOM 698 O O . MET A 1 90 ? 19.262 3.779 -11.511 1.00 96.00 90 MET A O 1
ATOM 702 N N . HIS A 1 91 ? 18.716 5.669 -10.425 1.00 96.38 91 HIS A N 1
ATOM 703 C CA . HIS A 1 91 ? 19.799 6.475 -11.016 1.00 96.38 91 HIS A CA 1
ATOM 704 C C . HIS A 1 91 ? 21.173 6.036 -10.499 1.00 96.38 91 HIS A C 1
ATOM 706 O O . HIS A 1 91 ? 22.144 6.022 -11.250 1.00 96.38 91 HIS A O 1
ATOM 712 N N . GLN A 1 92 ? 21.236 5.621 -9.235 1.00 97.44 92 GLN A N 1
ATOM 713 C CA . GLN A 1 92 ? 22.437 5.076 -8.600 1.00 97.44 92 GLN A CA 1
ATOM 714 C C . GLN A 1 92 ? 22.708 3.610 -8.979 1.00 97.44 92 GLN A C 1
ATOM 716 O O . GLN A 1 92 ? 23.690 3.039 -8.515 1.00 97.44 92 GLN A O 1
ATOM 721 N N . LYS A 1 93 ? 21.856 2.992 -9.812 1.00 95.81 93 LYS A N 1
ATOM 722 C CA . LYS A 1 93 ? 21.911 1.567 -10.189 1.00 95.81 93 LYS A CA 1
ATOM 723 C C . LYS A 1 93 ? 21.774 0.596 -8.999 1.00 95.81 93 LYS A C 1
ATOM 725 O O . LYS A 1 93 ? 22.084 -0.586 -9.119 1.00 95.81 93 LYS A O 1
ATOM 730 N N . ALA A 1 94 ? 21.246 1.070 -7.871 1.00 96.88 94 ALA A N 1
ATOM 731 C CA . ALA A 1 94 ? 20.892 0.280 -6.692 1.00 96.88 94 ALA A CA 1
ATOM 732 C C . ALA A 1 94 ? 19.516 -0.391 -6.896 1.00 96.88 94 ALA A C 1
ATOM 734 O O . ALA A 1 94 ? 18.502 -0.019 -6.297 1.00 96.88 94 ALA A O 1
ATOM 735 N N . TYR A 1 95 ? 19.451 -1.331 -7.846 1.00 95.62 95 TYR A N 1
ATOM 736 C CA . TYR A 1 95 ? 18.190 -1.890 -8.349 1.00 95.62 95 TYR A CA 1
ATOM 737 C C . TYR A 1 95 ? 17.432 -2.723 -7.310 1.00 95.62 95 TYR A C 1
ATOM 739 O O . TYR A 1 95 ? 16.205 -2.652 -7.239 1.00 95.62 95 TYR A O 1
ATOM 747 N N . SER A 1 96 ? 18.144 -3.473 -6.469 1.00 95.19 96 SER A N 1
ATOM 748 C CA . SER A 1 96 ? 17.537 -4.292 -5.415 1.00 95.19 96 SER A CA 1
ATOM 749 C C . SER A 1 96 ? 16.808 -3.422 -4.384 1.00 95.19 96 SER A C 1
ATOM 751 O O . SER A 1 96 ? 15.654 -3.681 -4.040 1.00 95.19 96 SER A O 1
ATOM 753 N N . GLU A 1 97 ? 17.442 -2.342 -3.930 1.00 97.56 97 GLU A N 1
ATOM 754 C CA . GLU A 1 97 ? 16.868 -1.384 -2.986 1.00 97.56 97 GLU A CA 1
ATOM 755 C C . GLU A 1 97 ? 15.737 -0.565 -3.623 1.00 97.56 97 GLU A C 1
ATOM 757 O O . GLU A 1 97 ? 14.732 -0.256 -2.964 1.00 97.56 97 GLU A O 1
ATOM 762 N N . ALA A 1 98 ? 15.870 -0.232 -4.913 1.00 98.12 98 ALA A N 1
ATOM 763 C CA . ALA A 1 98 ? 14.806 0.410 -5.677 1.00 98.12 98 ALA A CA 1
ATOM 764 C C . ALA A 1 98 ? 13.556 -0.480 -5.727 1.00 98.12 98 ALA A C 1
ATOM 766 O O . ALA A 1 98 ? 12.455 0.003 -5.451 1.00 98.12 98 ALA A O 1
ATOM 767 N N . ALA A 1 99 ? 13.723 -1.783 -5.989 1.00 97.69 99 ALA A N 1
ATOM 768 C CA . ALA A 1 99 ? 12.625 -2.746 -6.014 1.00 97.69 99 ALA A CA 1
ATOM 769 C C . ALA A 1 99 ? 11.890 -2.796 -4.670 1.00 97.69 99 ALA A C 1
ATOM 771 O O . ALA A 1 99 ? 10.668 -2.674 -4.635 1.00 97.69 99 ALA A O 1
ATOM 772 N N . VAL A 1 100 ? 12.625 -2.875 -3.556 1.00 98.06 100 VAL A N 1
ATOM 773 C CA . VAL A 1 100 ? 12.039 -2.852 -2.203 1.00 98.06 100 VAL A CA 1
ATOM 774 C C . VAL A 1 100 ? 11.240 -1.568 -1.960 1.00 98.06 100 VAL A C 1
ATOM 776 O O . VAL A 1 100 ? 10.156 -1.607 -1.375 1.00 98.06 100 VAL A O 1
ATOM 779 N N . SER A 1 101 ? 11.747 -0.417 -2.403 1.00 98.44 101 SER A N 1
ATOM 780 C CA . SER A 1 101 ? 11.054 0.869 -2.246 1.00 98.44 101 SER A CA 1
ATOM 781 C C . SER A 1 101 ? 9.754 0.922 -3.062 1.00 98.44 101 SER A C 1
ATOM 783 O O . SER A 1 101 ? 8.719 1.370 -2.559 1.00 98.44 101 SER A O 1
ATOM 785 N N . TYR A 1 102 ? 9.774 0.394 -4.287 1.00 98.56 102 TYR A N 1
ATOM 786 C CA . TYR A 1 102 ? 8.591 0.254 -5.135 1.00 98.56 102 TYR A CA 1
ATOM 787 C C . TYR A 1 102 ? 7.564 -0.745 -4.575 1.00 98.56 102 TYR A C 1
ATOM 789 O O . TYR A 1 102 ? 6.372 -0.436 -4.524 1.00 98.56 102 TYR A O 1
ATOM 797 N N . GLU A 1 103 ? 8.001 -1.909 -4.087 1.00 98.06 103 GLU A N 1
ATOM 798 C CA . GLU A 1 103 ? 7.137 -2.901 -3.432 1.00 98.06 103 GLU A CA 1
ATOM 799 C C . GLU A 1 103 ? 6.470 -2.314 -2.172 1.00 98.06 103 GLU A C 1
ATOM 801 O O . GLU A 1 103 ? 5.265 -2.482 -1.967 1.00 98.06 103 GLU A O 1
ATOM 806 N N . LYS A 1 104 ? 7.213 -1.550 -1.353 1.00 98.19 104 LYS A N 1
ATOM 807 C CA . LYS A 1 104 ? 6.659 -0.831 -0.190 1.00 98.19 104 LYS A CA 1
ATOM 808 C C . LYS A 1 104 ? 5.587 0.176 -0.596 1.00 98.19 104 LYS A C 1
ATOM 810 O O . LYS A 1 104 ? 4.563 0.272 0.077 1.00 98.19 104 LYS A O 1
ATOM 815 N N . TYR A 1 105 ? 5.795 0.909 -1.689 1.00 98.44 105 TYR A N 1
ATOM 816 C CA . TYR A 1 105 ? 4.790 1.834 -2.211 1.00 98.44 105 TYR A CA 1
ATOM 817 C C . TYR A 1 105 ? 3.493 1.103 -2.592 1.00 98.44 105 TYR A C 1
ATOM 819 O O . TYR A 1 105 ? 2.416 1.503 -2.150 1.00 98.44 105 TYR A O 1
ATOM 827 N N . ILE A 1 106 ? 3.591 -0.009 -3.328 1.00 98.06 106 ILE A N 1
ATOM 828 C CA . ILE A 1 106 ? 2.428 -0.844 -3.673 1.00 98.06 106 ILE A CA 1
ATOM 829 C C . ILE A 1 106 ? 1.727 -1.318 -2.396 1.00 98.06 106 ILE A C 1
ATOM 831 O O . ILE A 1 106 ? 0.503 -1.222 -2.282 1.00 98.06 106 ILE A O 1
ATOM 835 N N . ARG A 1 107 ? 2.500 -1.759 -1.398 1.00 97.75 107 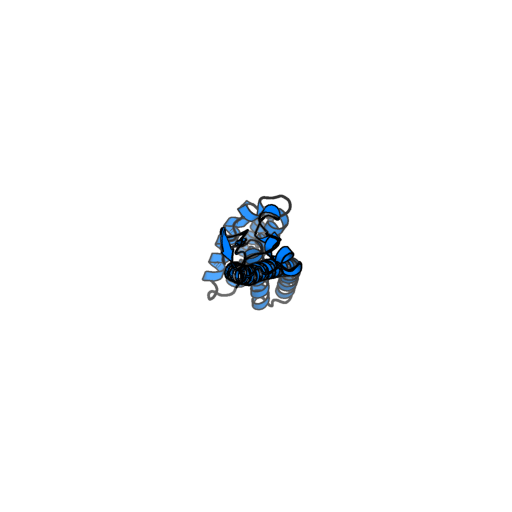ARG A N 1
ATOM 836 C CA . ARG A 1 107 ? 1.958 -2.228 -0.124 1.00 97.75 107 ARG A CA 1
ATOM 837 C C . ARG A 1 107 ? 1.197 -1.140 0.633 1.00 97.75 107 ARG A C 1
ATOM 839 O O . ARG A 1 107 ? 0.157 -1.421 1.227 1.00 97.75 107 ARG A O 1
ATOM 846 N N . VAL A 1 108 ? 1.680 0.102 0.599 1.00 97.56 108 VAL A N 1
ATOM 847 C CA . VAL A 1 108 ? 0.965 1.255 1.164 1.00 97.56 108 VAL A CA 1
ATOM 848 C C . VAL A 1 108 ? -0.391 1.438 0.488 1.00 97.56 108 VAL A C 1
ATOM 850 O O . VAL A 1 108 ? -1.392 1.595 1.187 1.00 97.56 108 VAL A O 1
ATOM 853 N N . LEU A 1 109 ? -0.450 1.373 -0.846 1.00 96.38 109 LEU A N 1
ATOM 854 C CA . LEU A 1 109 ? -1.718 1.495 -1.571 1.00 96.38 109 LEU A CA 1
ATOM 855 C C . LEU A 1 109 ? -2.699 0.385 -1.184 1.00 96.38 109 LEU A C 1
ATOM 857 O O . LEU A 1 109 ? -3.871 0.662 -0.944 1.00 96.38 109 LEU A O 1
ATOM 861 N N . GLU A 1 110 ? -2.232 -0.857 -1.063 1.00 96.62 110 GLU A N 1
ATOM 862 C CA . GLU A 1 110 ? -3.067 -1.975 -0.613 1.00 96.62 110 GLU A CA 1
ATOM 863 C C . GLU A 1 110 ? -3.664 -1.727 0.775 1.00 96.62 110 GLU A C 1
ATOM 865 O O . GLU A 1 110 ? -4.859 -1.925 0.971 1.00 96.62 110 GLU A O 1
ATOM 870 N N . ILE A 1 111 ? -2.867 -1.247 1.734 1.00 95.44 111 ILE A N 1
ATOM 871 C CA . ILE A 1 111 ? -3.340 -0.975 3.099 1.00 95.44 111 ILE A CA 1
ATOM 872 C C . ILE A 1 111 ? -4.352 0.178 3.116 1.00 95.44 111 ILE A C 1
ATOM 874 O O . ILE A 1 111 ? -5.399 0.072 3.763 1.00 95.44 111 ILE A O 1
ATOM 878 N N . VAL A 1 112 ? -4.059 1.267 2.401 1.00 94.38 112 VAL A N 1
ATOM 879 C CA . VAL A 1 112 ? -4.919 2.460 2.341 1.00 94.38 112 VAL A CA 1
ATOM 880 C C . VAL A 1 112 ? -6.257 2.142 1.675 1.00 94.38 112 VAL A C 1
ATOM 882 O O . VAL A 1 112 ? -7.299 2.562 2.170 1.00 94.38 112 VAL A O 1
ATOM 885 N N . TYR A 1 113 ? -6.251 1.345 0.605 1.00 93.56 113 TYR A N 1
ATOM 886 C CA . TYR A 1 113 ? -7.472 0.918 -0.086 1.00 93.56 113 TYR A CA 1
ATOM 887 C C . TYR A 1 113 ? -8.092 -0.364 0.478 1.00 93.56 113 TYR A C 1
ATOM 889 O O . TYR A 1 113 ? -9.055 -0.878 -0.088 1.00 93.56 113 TYR A O 1
ATOM 897 N N . ASN A 1 114 ? -7.574 -0.863 1.603 1.00 93.75 114 ASN A N 1
ATOM 898 C CA . ASN A 1 114 ? -8.079 -2.042 2.303 1.00 93.75 114 ASN A CA 1
ATOM 899 C C . ASN A 1 114 ? -8.139 -3.308 1.419 1.00 93.75 114 ASN A C 1
ATOM 901 O O . ASN A 1 114 ? -9.104 -4.071 1.449 1.00 93.75 114 ASN A O 1
ATOM 905 N N . LYS A 1 115 ? -7.100 -3.517 0.608 1.00 95.69 115 LYS A N 1
ATOM 906 C CA . LYS A 1 115 ? -6.915 -4.664 -0.285 1.00 95.69 115 LYS A CA 1
ATOM 907 C C . LYS A 1 115 ? -5.844 -5.608 0.265 1.00 95.69 115 LYS A C 1
ATOM 909 O O . LYS A 1 115 ? -4.907 -5.200 0.955 1.00 95.69 115 LYS A O 1
ATOM 914 N N . LYS A 1 116 ? -5.972 -6.898 -0.053 1.00 95.56 116 LYS A N 1
ATOM 915 C CA . LYS A 1 116 ? -4.919 -7.885 0.232 1.00 95.56 116 LYS A CA 1
ATOM 916 C C . LYS A 1 116 ? -3.739 -7.708 -0.741 1.00 95.56 116 LYS A C 1
ATOM 918 O O . LYS A 1 116 ? -3.930 -7.121 -1.810 1.00 95.56 116 LYS A O 1
ATOM 923 N N . PRO A 1 117 ? -2.553 -8.256 -0.412 1.00 95.00 117 PRO A N 1
ATOM 924 C CA . PRO A 1 117 ? -1.424 -8.313 -1.334 1.00 95.00 117 PRO A CA 1
ATOM 925 C C . PRO A 1 117 ? -1.812 -8.797 -2.734 1.00 95.00 117 PRO A C 1
ATOM 927 O O . PRO A 1 117 ? -2.440 -9.845 -2.881 1.00 95.00 117 PRO A O 1
ATOM 930 N N . GLY A 1 118 ? -1.469 -8.019 -3.759 1.00 93.38 118 GLY A N 1
ATOM 931 C CA . GLY A 1 118 ? -1.750 -8.322 -5.162 1.00 93.38 118 GLY A CA 1
ATOM 932 C C . GLY A 1 118 ? -3.195 -8.077 -5.615 1.00 93.38 118 GLY A C 1
ATOM 933 O O . GLY A 1 118 ? -3.501 -8.307 -6.786 1.00 93.38 118 GLY A O 1
ATOM 934 N N . GLN A 1 119 ? -4.084 -7.581 -4.750 1.00 95.12 119 GLN A N 1
ATOM 935 C CA . GLN A 1 119 ? -5.497 -7.335 -5.080 1.00 95.12 119 GLN A CA 1
ATOM 936 C C . GLN A 1 119 ? -5.810 -5.880 -5.458 1.00 95.12 119 GLN A C 1
ATOM 938 O O . GLN A 1 119 ? -6.973 -5.484 -5.469 1.00 95.12 119 GLN A O 1
ATOM 943 N N . LEU A 1 120 ? -4.795 -5.074 -5.784 1.00 94.94 120 LEU A N 1
ATOM 944 C CA . LEU A 1 120 ? -5.034 -3.793 -6.448 1.00 94.94 120 LEU A CA 1
ATOM 945 C C . LEU A 1 120 ? -5.576 -4.035 -7.858 1.00 94.94 120 LEU A C 1
ATOM 947 O O . LEU A 1 120 ? -5.024 -4.841 -8.617 1.00 94.94 120 LEU A O 1
ATOM 951 N N . ASP A 1 121 ? -6.635 -3.308 -8.190 1.00 93.38 121 ASP A N 1
ATOM 952 C CA . ASP A 1 121 ? -7.314 -3.326 -9.478 1.00 93.38 121 ASP A CA 1
ATOM 953 C C . ASP A 1 121 ? -7.521 -1.883 -9.990 1.00 93.38 121 ASP A C 1
ATOM 955 O O . ASP A 1 121 ? -7.601 -0.955 -9.175 1.00 93.38 121 ASP A O 1
ATOM 959 N N . PRO A 1 122 ? -7.600 -1.660 -11.316 1.00 92.00 122 PRO A N 1
ATOM 960 C CA . PRO A 1 122 ? -7.786 -0.321 -11.881 1.00 92.00 122 PRO A CA 1
ATOM 961 C C . PRO A 1 122 ? -9.078 0.372 -11.430 1.00 92.00 122 PRO A C 1
ATOM 963 O O . PRO A 1 122 ? -9.115 1.600 -11.342 1.00 92.00 122 PRO A O 1
ATOM 966 N N . GLY A 1 123 ? -10.122 -0.392 -11.088 1.00 90.50 123 GLY A N 1
ATOM 967 C CA . GLY A 1 123 ? -11.420 0.137 -10.665 1.00 90.50 123 GLY A CA 1
ATOM 968 C C . GLY A 1 123 ? -11.338 1.008 -9.410 1.00 90.50 123 GLY A C 1
ATOM 969 O O . GLY A 1 123 ? -12.096 1.963 -9.274 1.00 90.50 123 GLY A O 1
ATOM 970 N N . ILE A 1 124 ? -10.359 0.768 -8.533 1.00 89.81 124 ILE A N 1
ATOM 971 C CA . ILE A 1 124 ? -10.114 1.569 -7.317 1.00 89.81 124 ILE A CA 1
ATOM 972 C C . ILE A 1 124 ? -9.723 3.029 -7.642 1.00 89.81 124 ILE A C 1
ATOM 974 O O . ILE A 1 124 ? -9.927 3.938 -6.820 1.00 89.81 124 ILE A O 1
ATOM 978 N N . PHE A 1 125 ? -9.164 3.258 -8.836 1.00 89.38 125 PHE A N 1
ATOM 979 C CA . PHE A 1 125 ? -8.581 4.527 -9.277 1.00 89.38 125 PHE A CA 1
ATOM 980 C C . PHE A 1 125 ? -9.429 5.269 -10.323 1.00 89.38 125 PHE A C 1
ATOM 982 O O . PHE A 1 125 ? -8.972 6.261 -10.887 1.00 89.38 125 PHE A O 1
ATOM 989 N N . ASN A 1 126 ? -10.663 4.821 -10.566 1.00 75.75 126 ASN A N 1
ATOM 990 C CA . ASN A 1 126 ? -11.549 5.317 -11.626 1.00 75.75 126 ASN A CA 1
ATOM 991 C C . ASN A 1 126 ? -12.067 6.761 -11.449 1.00 75.75 126 ASN A C 1
ATOM 993 O O . ASN A 1 126 ? -12.733 7.287 -12.336 1.00 75.75 126 ASN A O 1
ATOM 997 N N . ASN A 1 127 ? -11.777 7.420 -10.327 1.00 75.69 127 ASN A N 1
ATOM 998 C CA . ASN A 1 127 ? -12.165 8.807 -10.094 1.00 75.69 127 ASN A CA 1
ATOM 999 C C . ASN A 1 127 ? -11.029 9.780 -10.464 1.00 75.69 127 ASN A C 1
ATOM 1001 O O . ASN A 1 127 ? -9.840 9.497 -10.301 1.00 75.69 127 ASN A O 1
ATOM 1005 N N . SER A 1 128 ? -11.393 10.976 -10.939 1.00 63.53 128 SER A N 1
ATOM 1006 C CA . SER A 1 128 ? -10.437 11.976 -11.454 1.00 63.53 128 SER A CA 1
ATOM 1007 C C . SER A 1 128 ? -9.356 12.383 -10.443 1.00 63.53 128 SER A C 1
ATOM 1009 O O . SER A 1 128 ? -8.247 12.745 -10.827 1.00 63.53 128 SER A O 1
ATOM 1011 N N . LYS A 1 129 ? -9.645 12.276 -9.139 1.00 69.12 129 LYS A N 1
ATOM 1012 C CA . LYS A 1 129 ? -8.689 12.553 -8.057 1.00 69.12 129 LYS A CA 1
ATOM 1013 C C . LYS A 1 129 ? -7.620 11.462 -7.893 1.00 69.12 129 LYS A C 1
ATOM 1015 O O . LYS A 1 129 ? -6.540 11.772 -7.396 1.00 69.12 129 LYS A O 1
ATOM 1020 N N . ARG A 1 130 ? -7.886 10.209 -8.292 1.00 76.44 130 ARG A N 1
ATOM 1021 C CA . ARG A 1 130 ? -6.954 9.068 -8.151 1.00 76.44 130 ARG A CA 1
ATOM 1022 C C . ARG A 1 130 ? -6.317 8.620 -9.468 1.00 76.44 130 ARG A C 1
ATOM 1024 O O . ARG A 1 130 ? -5.378 7.829 -9.425 1.00 76.44 130 ARG A O 1
ATOM 1031 N N . SER A 1 131 ? -6.734 9.171 -10.608 1.00 79.31 131 SER A N 1
ATOM 1032 C CA . SER A 1 131 ? -6.141 8.877 -11.925 1.00 79.31 131 SER A CA 1
ATOM 1033 C C . SER A 1 131 ? -4.623 9.111 -11.967 1.00 79.31 131 SER A C 1
ATOM 1035 O O . SER A 1 131 ? -3.883 8.327 -12.557 1.00 79.31 131 SER A O 1
ATOM 1037 N N . LYS A 1 132 ? -4.128 10.135 -11.256 1.00 88.81 132 LYS A N 1
ATOM 1038 C CA . LYS A 1 132 ? -2.686 10.400 -11.115 1.00 88.81 132 LYS A CA 1
ATOM 1039 C C . LYS A 1 132 ? -1.950 9.255 -10.417 1.00 88.81 132 LYS A C 1
ATOM 1041 O O . LYS A 1 132 ? -0.852 8.894 -10.830 1.00 88.81 132 LYS A O 1
ATOM 1046 N N . GLU A 1 133 ? -2.554 8.673 -9.384 1.00 92.19 133 GLU A N 1
ATOM 1047 C CA . GLU A 1 133 ? -1.965 7.556 -8.639 1.00 92.19 133 GLU A CA 1
ATOM 1048 C C . GLU A 1 133 ? -1.906 6.292 -9.510 1.00 92.19 133 GLU A C 1
ATOM 1050 O O . GLU A 1 133 ? -0.907 5.583 -9.483 1.00 92.19 133 GLU A O 1
ATOM 1055 N N . MET A 1 134 ? -2.913 6.064 -10.362 1.00 92.81 134 MET A N 1
ATOM 1056 C CA . MET A 1 134 ? -2.891 4.982 -11.353 1.00 92.81 134 MET A CA 1
ATOM 1057 C C . MET A 1 134 ? -1.723 5.122 -12.334 1.00 92.81 134 MET A C 1
ATOM 1059 O O . MET A 1 134 ? -1.050 4.138 -12.639 1.00 92.81 134 MET A O 1
ATOM 1063 N N . THR A 1 135 ? -1.444 6.339 -12.800 1.00 91.88 135 THR A N 1
ATOM 1064 C CA . THR A 1 135 ? -0.288 6.617 -13.662 1.00 91.88 135 THR A CA 1
ATOM 1065 C C . THR A 1 135 ? 1.038 6.349 -12.953 1.00 91.88 135 THR A C 1
ATOM 1067 O O . THR A 1 135 ? 1.925 5.716 -13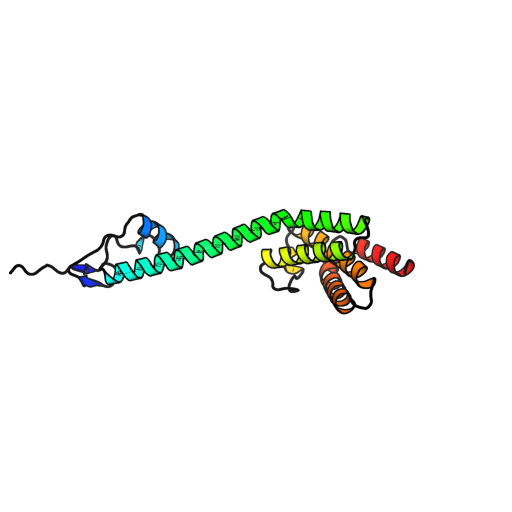.529 1.00 91.88 135 THR A O 1
ATOM 1070 N N . VAL A 1 136 ? 1.170 6.757 -11.686 1.00 94.75 136 VAL A N 1
ATOM 1071 C CA . VAL A 1 136 ? 2.363 6.449 -10.883 1.00 94.75 136 VAL A CA 1
ATOM 1072 C C . VAL A 1 136 ? 2.518 4.939 -10.714 1.00 94.75 136 VAL A C 1
ATOM 1074 O O . VAL A 1 136 ? 3.577 4.408 -11.033 1.00 94.75 136 VAL A O 1
ATOM 1077 N N . LEU A 1 137 ? 1.462 4.237 -10.302 1.00 95.94 137 LEU A N 1
ATOM 1078 C CA . LEU A 1 137 ? 1.465 2.787 -10.115 1.00 95.94 137 LEU A CA 1
ATOM 1079 C C . LEU A 1 137 ? 1.807 2.027 -11.409 1.00 95.94 137 LEU A C 1
ATOM 1081 O O . LEU A 1 137 ? 2.577 1.071 -11.378 1.00 95.94 137 LEU A O 1
ATOM 1085 N N . THR A 1 138 ? 1.300 2.487 -12.554 1.00 95.81 138 THR A N 1
ATOM 1086 C CA . THR A 1 138 ? 1.637 1.924 -13.873 1.00 95.81 138 THR A CA 1
ATOM 1087 C C . THR A 1 138 ? 3.134 2.067 -14.163 1.00 95.81 138 THR A C 1
ATOM 1089 O O . THR A 1 138 ? 3.784 1.095 -14.541 1.00 95.81 138 THR A O 1
ATOM 1092 N N . SER A 1 139 ? 3.714 3.248 -13.912 1.00 95.69 139 SER A N 1
ATOM 1093 C CA . SER A 1 139 ? 5.163 3.461 -14.046 1.00 95.69 139 SER A CA 1
ATOM 1094 C C . SER A 1 139 ? 5.972 2.589 -13.081 1.00 95.69 139 SER A C 1
ATOM 1096 O O . SER A 1 139 ? 7.044 2.122 -13.450 1.00 95.69 139 SER A O 1
ATOM 1098 N N . VAL A 1 140 ? 5.473 2.359 -11.864 1.00 97.62 140 VAL A N 1
ATOM 1099 C CA . VAL A 1 140 ? 6.131 1.495 -10.873 1.00 97.62 140 VAL A CA 1
ATOM 1100 C C . VAL A 1 140 ? 6.184 0.048 -11.354 1.00 97.62 140 VAL A C 1
ATOM 1102 O O . VAL A 1 140 ? 7.240 -0.573 -11.281 1.00 97.62 140 VAL A O 1
ATOM 1105 N N . TYR A 1 141 ? 5.081 -0.495 -11.881 1.00 97.75 141 TYR A N 1
ATOM 1106 C CA . TYR A 1 141 ? 5.085 -1.861 -12.414 1.00 97.75 141 TYR A CA 1
ATOM 1107 C C . TYR A 1 141 ? 6.026 -2.021 -13.613 1.00 97.75 141 TYR A C 1
ATOM 1109 O O . TYR A 1 141 ? 6.668 -3.062 -13.732 1.00 97.75 141 TYR A O 1
ATOM 1117 N N . TRP A 1 142 ? 6.155 -0.995 -14.460 1.00 96.31 142 TRP A N 1
ATOM 1118 C CA . TRP A 1 142 ? 7.147 -0.976 -15.538 1.00 96.31 142 TRP A CA 1
ATOM 1119 C C . TRP A 1 142 ? 8.587 -1.025 -15.015 1.00 96.31 142 TRP A C 1
ATOM 1121 O O . TRP A 1 142 ? 9.393 -1.820 -15.493 1.00 96.31 142 TRP A O 1
ATOM 1131 N N . ASP A 1 143 ? 8.920 -0.215 -14.010 1.00 96.81 143 ASP A N 1
ATOM 1132 C CA . ASP A 1 143 ? 10.275 -0.211 -13.453 1.00 96.81 143 ASP A CA 1
ATOM 1133 C C . ASP A 1 143 ? 10.593 -1.525 -12.724 1.00 96.81 143 ASP A C 1
ATOM 1135 O O . ASP A 1 143 ? 11.683 -2.066 -12.891 1.00 96.81 143 ASP A O 1
ATOM 1139 N N . LEU A 1 144 ? 9.634 -2.088 -11.981 1.00 97.62 144 LEU A N 1
ATOM 1140 C CA . LEU A 1 144 ? 9.776 -3.405 -11.353 1.00 97.62 144 LEU A CA 1
ATOM 1141 C C . LEU A 1 144 ? 9.995 -4.515 -12.382 1.00 97.62 144 LEU A C 1
ATOM 1143 O O . LEU A 1 144 ? 10.856 -5.367 -12.179 1.00 97.62 144 LEU A O 1
ATOM 1147 N N . LEU A 1 145 ? 9.249 -4.493 -13.492 1.00 95.94 145 LEU A N 1
ATOM 1148 C CA . LEU A 1 145 ? 9.434 -5.439 -14.591 1.00 95.94 145 LEU A CA 1
ATOM 1149 C C . LEU A 1 145 ? 10.886 -5.426 -15.083 1.00 95.94 145 LEU A C 1
ATOM 1151 O O . LEU A 1 145 ? 11.498 -6.485 -15.183 1.00 95.94 145 LEU A O 1
ATOM 1155 N N . ARG A 1 146 ? 11.439 -4.231 -15.322 1.00 94.38 146 ARG A N 1
ATOM 1156 C CA . ARG A 1 146 ? 12.823 -4.048 -15.784 1.00 94.38 146 ARG A CA 1
ATOM 1157 C C . ARG A 1 146 ? 13.855 -4.501 -14.759 1.00 94.38 146 ARG A C 1
ATOM 1159 O O . ARG A 1 146 ? 14.831 -5.137 -15.131 1.00 94.38 146 ARG A O 1
ATOM 1166 N N . ILE A 1 147 ? 13.654 -4.178 -13.481 1.00 95.31 147 ILE A N 1
ATOM 1167 C CA . ILE A 1 147 ? 14.573 -4.605 -12.418 1.00 95.31 147 ILE A CA 1
ATOM 1168 C C . ILE A 1 147 ? 14.613 -6.135 -12.331 1.00 95.31 147 ILE A C 1
ATOM 1170 O O . ILE A 1 147 ? 15.688 -6.721 -12.243 1.00 95.31 147 ILE A O 1
ATOM 1174 N N . TYR A 1 148 ? 13.455 -6.798 -12.357 1.00 96.06 148 TYR A N 1
ATOM 1175 C CA . TYR A 1 148 ? 13.408 -8.255 -12.229 1.00 96.06 148 TYR A CA 1
ATOM 1176 C C . TYR A 1 148 ? 13.880 -8.993 -13.482 1.00 96.06 148 TYR A C 1
ATOM 1178 O O . TYR A 1 148 ? 14.331 -10.126 -13.356 1.00 96.06 148 TYR A O 1
ATOM 1186 N N . ASP A 1 149 ? 13.832 -8.362 -14.655 1.00 92.62 149 ASP A N 1
ATOM 1187 C CA . ASP A 1 149 ? 14.387 -8.922 -15.893 1.00 92.62 149 ASP A CA 1
ATOM 1188 C C . ASP A 1 149 ? 15.917 -9.093 -15.838 1.00 92.62 149 ASP A C 1
ATOM 1190 O O . ASP A 1 149 ? 16.480 -9.938 -16.523 1.00 92.62 149 ASP A O 1
ATOM 1194 N N . MET A 1 150 ? 16.606 -8.370 -14.945 1.00 89.12 150 MET A N 1
ATOM 1195 C CA . MET A 1 150 ? 18.063 -8.467 -14.791 1.00 89.12 150 MET A CA 1
ATOM 1196 C C . MET A 1 150 ? 18.556 -9.832 -14.292 1.00 89.12 150 MET A C 1
ATOM 1198 O O . MET A 1 150 ? 19.753 -10.111 -14.357 1.00 89.12 150 MET A O 1
ATOM 1202 N N . SER A 1 151 ? 17.683 -10.669 -13.723 1.00 88.25 151 SER A N 1
ATOM 1203 C CA . SER A 1 151 ? 18.072 -11.994 -13.242 1.00 88.25 151 SER A CA 1
ATOM 1204 C C . SER A 1 151 ? 16.943 -13.012 -13.404 1.00 88.25 151 SER A C 1
ATOM 1206 O O . SER A 1 151 ? 15.857 -12.805 -12.853 1.00 88.25 151 SER A O 1
ATOM 1208 N N . PRO A 1 152 ? 17.212 -14.189 -14.005 1.00 88.38 152 PRO A N 1
ATOM 1209 C CA . PRO A 1 152 ? 16.228 -15.267 -14.129 1.00 88.38 152 PRO A CA 1
ATOM 1210 C C . PRO A 1 152 ? 15.620 -15.715 -12.792 1.00 88.38 152 PRO A C 1
ATOM 1212 O O . PRO A 1 152 ? 14.472 -16.159 -12.741 1.00 88.38 152 PRO A O 1
ATOM 1215 N N . ARG A 1 153 ? 16.353 -15.542 -11.680 1.00 92.12 153 ARG A N 1
ATOM 1216 C CA . ARG A 1 153 ? 15.881 -15.849 -10.319 1.00 92.12 153 ARG A CA 1
ATOM 1217 C C . ARG A 1 153 ? 14.594 -15.101 -9.957 1.00 92.12 153 ARG A C 1
ATOM 1219 O O . ARG A 1 153 ? 13.828 -15.571 -9.116 1.00 92.12 153 ARG A O 1
ATOM 1226 N N . TYR A 1 154 ? 14.347 -13.945 -10.568 1.00 92.69 154 TYR A N 1
ATOM 1227 C CA . TYR A 1 154 ? 13.169 -13.125 -10.302 1.00 92.69 154 TYR A CA 1
ATOM 1228 C C . TYR A 1 154 ? 12.040 -13.321 -11.316 1.00 92.69 154 TYR A C 1
ATOM 1230 O O . TYR A 1 154 ? 11.058 -12.582 -11.252 1.00 92.69 154 TYR A O 1
ATOM 1238 N N . GLY A 1 155 ? 12.105 -14.342 -12.180 1.00 92.75 155 GLY A N 1
ATOM 1239 C CA . GLY A 1 155 ? 11.111 -14.583 -13.234 1.00 92.75 155 GLY A CA 1
ATOM 1240 C C . GLY A 1 155 ? 9.658 -14.628 -12.737 1.00 92.75 155 GLY A C 1
ATOM 1241 O O . GLY A 1 155 ? 8.764 -14.067 -13.366 1.00 92.75 155 GLY A O 1
ATOM 1242 N N . ASP A 1 156 ? 9.394 -15.197 -11.556 1.00 95.00 156 ASP A N 1
ATOM 1243 C CA . ASP A 1 156 ? 8.048 -15.167 -10.958 1.00 95.00 156 ASP A CA 1
ATOM 1244 C C . ASP A 1 156 ? 7.575 -13.756 -10.597 1.00 95.00 156 ASP A C 1
ATOM 1246 O O . ASP A 1 156 ? 6.408 -13.409 -10.807 1.00 95.00 156 ASP A O 1
ATOM 1250 N N . ARG A 1 157 ? 8.466 -12.930 -10.039 1.00 95.12 157 ARG A N 1
ATOM 1251 C CA . ARG A 1 157 ? 8.154 -11.538 -9.684 1.00 95.12 157 ARG A CA 1
ATOM 1252 C C . ARG A 1 157 ? 7.983 -10.692 -10.937 1.00 95.12 157 ARG A C 1
ATOM 1254 O O . ARG A 1 157 ? 7.029 -9.921 -11.015 1.00 95.12 157 ARG A O 1
ATOM 1261 N N . GLN A 1 158 ? 8.842 -10.906 -11.929 1.00 96.00 158 GLN A N 1
ATOM 1262 C CA . GLN A 1 158 ? 8.758 -10.291 -13.246 1.00 96.00 158 GLN A CA 1
ATOM 1263 C C . GLN A 1 158 ? 7.403 -10.578 -13.907 1.00 96.00 158 GLN A C 1
ATOM 1265 O O . GLN A 1 158 ? 6.691 -9.643 -14.265 1.00 96.00 158 GLN A O 1
ATOM 1270 N N . ARG A 1 159 ? 6.984 -11.850 -13.991 1.00 96.00 159 ARG A N 1
ATOM 1271 C CA . ARG A 1 159 ? 5.680 -12.240 -14.561 1.00 96.00 159 ARG A CA 1
ATOM 1272 C C . ARG A 1 159 ? 4.506 -11.586 -13.837 1.00 96.00 159 ARG A C 1
ATOM 1274 O O . ARG A 1 159 ? 3.573 -11.106 -14.478 1.00 96.00 159 ARG A O 1
ATOM 1281 N N . LYS A 1 160 ? 4.549 -11.524 -12.502 1.00 95.94 160 LYS A N 1
ATOM 1282 C CA . LYS A 1 160 ? 3.512 -10.848 -11.703 1.00 95.94 160 LYS A CA 1
ATOM 1283 C C . LYS A 1 160 ? 3.471 -9.343 -11.980 1.00 95.94 160 LYS A C 1
ATOM 1285 O O . LYS A 1 160 ? 2.381 -8.792 -12.134 1.00 95.94 160 LYS A O 1
ATOM 1290 N N . ALA A 1 161 ? 4.631 -8.692 -12.076 1.00 96.44 161 ALA A N 1
ATOM 1291 C CA . ALA A 1 161 ? 4.730 -7.283 -12.444 1.00 96.44 161 ALA A CA 1
ATOM 1292 C C . ALA A 1 161 ? 4.203 -7.036 -13.867 1.00 96.44 161 ALA A C 1
ATOM 1294 O O . ALA A 1 161 ? 3.425 -6.107 -14.058 1.00 96.44 161 ALA A O 1
ATOM 1295 N N . ALA A 1 162 ? 4.525 -7.908 -14.829 1.00 95.44 162 ALA A N 1
ATOM 1296 C CA . ALA A 1 162 ? 4.024 -7.845 -16.203 1.00 95.44 162 ALA A CA 1
ATOM 1297 C C . ALA A 1 162 ? 2.495 -7.962 -16.264 1.00 95.44 162 ALA A C 1
ATOM 1299 O O . ALA A 1 162 ? 1.830 -7.135 -16.886 1.00 95.44 162 ALA A O 1
ATOM 1300 N N . ALA A 1 163 ? 1.924 -8.955 -15.575 1.00 96.00 163 ALA A N 1
ATOM 1301 C CA . ALA A 1 163 ? 0.479 -9.163 -15.533 1.00 96.00 163 ALA A CA 1
ATOM 1302 C C . ALA A 1 163 ? -0.250 -7.949 -14.937 1.00 96.00 163 ALA A C 1
ATOM 1304 O O . ALA A 1 163 ? -1.265 -7.497 -15.470 1.00 96.00 163 ALA A O 1
ATOM 1305 N N . LYS A 1 164 ? 0.294 -7.375 -13.856 1.00 96.00 164 LYS A N 1
ATOM 1306 C CA . LYS A 1 164 ? -0.249 -6.149 -13.263 1.00 96.00 164 LYS A CA 1
ATOM 1307 C C . LYS A 1 164 ? -0.076 -4.945 -14.178 1.00 96.00 164 LYS A C 1
ATOM 1309 O O . LYS A 1 164 ? -1.042 -4.217 -14.382 1.00 96.00 164 LYS A O 1
ATOM 1314 N N . LEU A 1 165 ? 1.087 -4.764 -14.794 1.00 95.94 165 LEU A N 1
ATOM 1315 C CA . LEU A 1 165 ? 1.296 -3.703 -15.773 1.00 95.94 165 LEU A CA 1
ATOM 1316 C C . LEU A 1 165 ? 0.257 -3.782 -16.897 1.00 95.94 165 LEU A C 1
ATOM 1318 O O . LEU A 1 165 ? -0.410 -2.790 -17.166 1.00 95.94 165 LEU A O 1
ATOM 1322 N N . ALA A 1 166 ? 0.046 -4.960 -17.489 1.00 93.88 166 ALA A N 1
ATOM 1323 C CA . ALA A 1 166 ? -0.940 -5.169 -18.549 1.00 93.88 166 ALA A CA 1
ATOM 1324 C C . ALA A 1 166 ? -2.381 -4.853 -18.106 1.00 93.88 166 ALA A C 1
ATOM 1326 O O . ALA A 1 166 ? -3.191 -4.385 -18.909 1.00 93.88 166 ALA A O 1
ATOM 1327 N N . GLN A 1 167 ? -2.700 -5.083 -16.828 1.00 94.00 167 GLN A N 1
ATOM 1328 C CA . GLN A 1 167 ? -3.993 -4.737 -16.243 1.00 94.00 167 GLN A CA 1
ATOM 1329 C C . GLN A 1 167 ? -4.172 -3.217 -16.103 1.00 94.00 167 GLN A C 1
ATOM 1331 O O . GLN A 1 167 ? -5.243 -2.702 -16.410 1.00 94.00 167 GLN A O 1
ATOM 1336 N N . PHE A 1 168 ? -3.146 -2.501 -15.637 1.00 93.62 168 PHE A N 1
ATOM 1337 C CA . PHE A 1 168 ? -3.226 -1.070 -15.322 1.00 93.62 168 PHE A CA 1
ATOM 1338 C C . PHE A 1 168 ? -2.984 -0.157 -16.526 1.00 93.62 168 PHE A C 1
ATOM 1340 O O . PHE A 1 168 ? -3.645 0.872 -16.662 1.00 93.62 168 PHE A O 1
ATOM 1347 N N . VAL A 1 169 ? -2.073 -0.539 -17.422 1.00 92.00 169 VAL A N 1
ATOM 1348 C CA . VAL A 1 169 ? -1.602 0.321 -18.513 1.00 92.00 169 VAL A CA 1
ATOM 1349 C C . VAL A 1 169 ? -2.734 0.740 -19.454 1.00 92.00 169 VAL A C 1
ATOM 1351 O O . VAL A 1 169 ? -2.752 1.879 -19.898 1.00 92.00 169 VAL A O 1
ATOM 1354 N N . LYS A 1 170 ? -3.733 -0.126 -19.678 1.00 87.81 170 LYS A N 1
ATOM 1355 C CA . LYS A 1 170 ? -4.901 0.142 -20.543 1.00 87.81 170 LYS A CA 1
ATOM 1356 C C . LYS A 1 170 ? -5.767 1.305 -20.062 1.00 87.81 170 LYS A C 1
ATOM 1358 O O . LYS A 1 170 ? -6.483 1.905 -20.853 1.00 87.81 170 LYS A O 1
ATOM 1363 N N . PHE A 1 171 ? -5.718 1.593 -18.766 1.00 86.88 171 PHE A N 1
ATOM 1364 C CA . PHE A 1 171 ? -6.503 2.651 -18.139 1.00 86.88 171 PHE A CA 1
ATOM 1365 C C . PHE A 1 171 ? -5.656 3.890 -17.837 1.00 86.88 171 PHE A C 1
ATOM 1367 O O . PHE A 1 171 ? -6.192 4.918 -17.431 1.00 86.88 171 PHE A O 1
ATOM 1374 N N . SER A 1 172 ? -4.337 3.815 -18.028 1.00 85.31 172 SER A N 1
ATOM 1375 C CA . SER A 1 172 ? -3.423 4.909 -17.737 1.00 85.31 172 SER A CA 1
ATOM 1376 C C . SER A 1 172 ? -3.140 5.761 -18.972 1.00 85.31 172 SER A C 1
ATOM 1378 O O . SER A 1 172 ? -2.940 5.257 -20.074 1.00 85.31 172 SER A O 1
ATOM 1380 N N . THR A 1 173 ? -3.033 7.075 -18.774 1.00 86.44 173 THR A N 1
ATOM 1381 C CA . THR A 1 173 ? -2.722 8.034 -19.844 1.00 86.44 173 THR A CA 1
ATOM 1382 C C . THR A 1 173 ? -1.306 7.885 -20.404 1.00 86.44 173 THR A C 1
ATOM 1384 O O . THR A 1 173 ? -1.027 8.408 -21.475 1.00 86.44 173 THR A O 1
ATOM 1387 N N . ILE A 1 174 ? -0.414 7.171 -19.706 1.00 87.56 174 ILE A N 1
ATOM 1388 C CA . ILE A 1 174 ? 0.973 6.943 -20.147 1.00 87.56 174 ILE A CA 1
ATOM 1389 C C . ILE A 1 174 ? 1.137 5.682 -21.001 1.00 87.56 174 ILE A C 1
ATOM 1391 O O . ILE A 1 174 ? 2.268 5.278 -21.260 1.00 87.56 174 ILE A O 1
ATOM 1395 N N . TYR A 1 175 ? 0.045 5.045 -21.441 1.00 87.44 175 TYR A N 1
ATOM 1396 C CA . TYR A 1 175 ? 0.120 3.869 -22.313 1.00 87.44 175 TYR A CA 1
ATOM 1397 C C . TYR A 1 175 ? 1.065 4.067 -23.515 1.00 87.44 175 TYR A C 1
ATOM 1399 O O . TYR A 1 175 ? 1.976 3.250 -23.661 1.00 87.44 175 TYR A O 1
ATOM 1407 N N . PRO A 1 176 ? 0.960 5.155 -24.313 1.00 88.19 176 PRO A N 1
ATOM 1408 C CA . PRO A 1 176 ? 1.847 5.349 -25.462 1.00 88.19 176 PRO A CA 1
ATOM 1409 C C . PRO A 1 176 ? 3.327 5.423 -25.068 1.00 88.19 176 PRO A C 1
ATOM 1411 O O . PRO A 1 176 ? 4.189 4.889 -25.763 1.00 88.19 176 PRO A O 1
ATOM 1414 N N . ASP A 1 177 ? 3.628 6.046 -23.927 1.00 88.75 177 ASP A N 1
ATOM 1415 C CA . ASP A 1 177 ? 4.998 6.182 -23.431 1.00 88.75 177 ASP A CA 1
ATOM 1416 C C . ASP A 1 177 ? 5.564 4.846 -22.946 1.00 88.75 177 ASP A C 1
ATOM 1418 O O . ASP A 1 177 ? 6.743 4.563 -23.156 1.00 88.75 177 ASP A O 1
ATOM 1422 N N . ILE A 1 178 ? 4.734 4.011 -22.313 1.00 90.25 178 ILE A N 1
ATOM 1423 C CA . ILE A 1 178 ? 5.126 2.660 -21.898 1.00 90.25 178 ILE A CA 1
ATOM 1424 C C . ILE A 1 178 ? 5.446 1.797 -23.120 1.00 90.25 178 ILE A C 1
ATOM 1426 O O . ILE A 1 178 ? 6.474 1.125 -23.111 1.00 90.25 178 ILE A O 1
ATOM 1430 N N . ILE A 1 179 ? 4.634 1.857 -24.181 1.00 88.56 179 ILE A N 1
ATOM 1431 C CA . ILE A 1 179 ? 4.903 1.112 -25.420 1.00 88.56 179 ILE A CA 1
ATOM 1432 C C . ILE A 1 179 ? 6.224 1.557 -26.053 1.00 88.56 179 ILE A C 1
ATOM 1434 O O . ILE A 1 179 ? 7.089 0.719 -26.296 1.00 88.56 179 ILE A O 1
ATOM 1438 N N . LYS A 1 180 ? 6.452 2.868 -26.205 1.00 88.25 180 LYS A N 1
ATOM 1439 C CA . LYS A 1 180 ? 7.727 3.395 -26.727 1.00 88.25 180 LYS A CA 1
ATOM 1440 C C . LYS A 1 180 ? 8.929 2.932 -25.902 1.00 88.25 180 LYS A C 1
ATOM 1442 O O . LYS A 1 180 ? 9.964 2.563 -26.452 1.00 88.25 180 LYS A O 1
ATOM 1447 N N . ARG A 1 181 ? 8.811 2.947 -24.569 1.00 88.50 181 ARG A N 1
ATOM 1448 C CA . ARG A 1 181 ? 9.868 2.453 -23.672 1.00 88.50 181 ARG A CA 1
ATOM 1449 C C . ARG A 1 181 ? 10.102 0.957 -23.841 1.00 88.50 181 ARG A C 1
ATOM 1451 O O . ARG A 1 181 ? 11.257 0.548 -23.802 1.00 88.50 181 ARG A O 1
ATOM 1458 N N . ALA A 1 182 ? 9.049 0.167 -24.037 1.00 87.69 182 ALA A N 1
ATOM 1459 C CA . ALA A 1 182 ? 9.158 -1.266 -24.277 1.00 87.69 182 ALA A CA 1
ATOM 1460 C C . ALA A 1 182 ? 9.852 -1.579 -25.605 1.00 87.69 182 ALA A C 1
ATOM 1462 O O . ALA A 1 182 ? 10.787 -2.372 -25.620 1.00 87.69 182 ALA A O 1
ATOM 1463 N N . GLU A 1 183 ? 9.482 -0.899 -26.689 1.00 88.06 183 GLU A N 1
ATOM 1464 C CA . GLU A 1 183 ? 10.152 -1.038 -27.988 1.00 88.06 183 GLU A CA 1
ATOM 1465 C C . GLU A 1 183 ? 11.636 -0.668 -27.916 1.00 88.06 183 GLU A C 1
ATOM 1467 O O . GLU A 1 183 ? 12.488 -1.347 -28.484 1.00 88.06 183 GLU A O 1
ATOM 1472 N N . SER A 1 184 ? 11.971 0.425 -27.227 1.00 87.94 184 SER A N 1
ATOM 1473 C CA . SER A 1 184 ? 13.369 0.812 -27.018 1.00 87.94 184 SER A CA 1
ATOM 1474 C C . SER A 1 184 ? 14.118 -0.195 -26.152 1.00 87.94 184 SER A C 1
ATOM 1476 O O . SER A 1 184 ? 15.261 -0.503 -26.462 1.00 87.94 184 SER A O 1
ATOM 1478 N N . PHE A 1 185 ? 13.476 -0.732 -25.113 1.00 85.31 185 PHE A N 1
ATOM 1479 C CA . PHE A 1 185 ? 14.069 -1.741 -24.241 1.00 85.31 185 PHE A CA 1
ATOM 1480 C C . PHE A 1 185 ? 14.416 -3.016 -25.015 1.00 85.31 185 PHE A C 1
ATOM 1482 O O . PHE A 1 185 ? 15.554 -3.461 -24.939 1.00 85.31 185 PHE A O 1
ATOM 1489 N N . VAL A 1 186 ? 13.484 -3.528 -25.829 1.00 84.19 186 VAL A N 1
ATOM 1490 C CA . VAL A 1 186 ? 13.703 -4.709 -26.684 1.00 84.19 186 VAL A CA 1
ATOM 1491 C C . VAL A 1 186 ? 14.806 -4.470 -27.715 1.00 84.19 186 VAL A C 1
ATOM 1493 O O . VAL A 1 186 ? 15.581 -5.372 -27.987 1.00 84.19 186 VAL A O 1
ATOM 1496 N N . ARG A 1 187 ? 14.914 -3.259 -28.277 1.00 79.69 187 ARG A N 1
ATOM 1497 C CA . ARG A 1 187 ? 15.995 -2.920 -29.221 1.00 79.69 187 ARG A CA 1
ATOM 1498 C C . ARG A 1 187 ? 17.379 -2.834 -28.573 1.00 79.69 187 ARG A C 1
ATOM 1500 O O . ARG A 1 187 ? 18.372 -2.920 -29.284 1.00 79.69 187 ARG A O 1
ATOM 1507 N N . SER A 1 188 ? 17.437 -2.579 -27.268 1.00 75.25 188 SER A N 1
ATOM 1508 C CA . SER A 1 188 ? 18.682 -2.398 -26.511 1.00 75.25 188 SER A CA 1
ATOM 1509 C C . SER A 1 188 ? 19.113 -3.619 -25.691 1.00 75.25 188 SER A C 1
ATOM 1511 O O . SER A 1 188 ? 20.176 -3.561 -25.076 1.00 75.25 188 SER A O 1
ATOM 1513 N N . ALA A 1 189 ? 18.267 -4.650 -25.621 1.00 59.03 189 ALA A N 1
ATOM 1514 C CA . ALA A 1 189 ? 18.508 -5.909 -24.918 1.00 59.03 189 ALA A CA 1
ATOM 1515 C C . ALA A 1 189 ? 19.163 -6.929 -25.856 1.00 59.03 189 ALA A C 1
ATOM 1517 O O . ALA A 1 189 ? 20.026 -7.686 -25.362 1.00 59.03 189 ALA A O 1
#

Foldseek 3Di:
DDPQDFDQFPQPRDTDSDKDAQDPVLLVLCVVPDPNVNDDRIGHPVVVVVSVVVSVVSVVVVVVVVVLVVVLVVLVVCLVVLLVVLVVCVVVVVLVSSLVSLLSSVVSVCSNLVHDPLPDAQVSQPDPVRLVVLQSNLVSLLSQLVSLVVDPVSVVVNVSSVVVNVRSLVSHPCVVVSVVVVVVVVVVD

Sequence (189 aa):
MTAAKTKPCSRCGTPSDEHLKIEPGMRLALQGTLEPSQIPDSVCPRCYDELTRSVSKGMKLRMEAQAREQNRAVLWKSRVNLIKQARSLMHQKAYSEAAVSYEKYIRVLEIVYNKKPGQLDPGIFNNSKRSKEMTVLTSVYWDLLRIYDMSPRYGDRQRKAAAKLAQFVKFSTIYPDIIKRAESFVRSA

pLDDT: mean 89.11, std 9.46, range [42.59, 98.56]